Protein AF-A0A948IP52-F1 (afdb_monomer_lite)

Structure (mmCIF, N/CA/C/O backbone):
data_AF-A0A948IP52-F1
#
_entry.id   AF-A0A948IP52-F1
#
loop_
_atom_site.group_PDB
_atom_site.id
_atom_site.type_symbol
_atom_site.label_atom_id
_atom_site.label_alt_id
_atom_site.label_comp_id
_atom_site.label_asym_id
_atom_site.label_entity_id
_atom_site.label_seq_id
_atom_site.pdbx_PDB_ins_code
_atom_site.Cartn_x
_atom_site.Cartn_y
_atom_site.Cartn_z
_atom_site.occupancy
_atom_site.B_iso_or_equiv
_atom_site.auth_seq_id
_atom_site.auth_comp_id
_atom_site.auth_asym_id
_atom_site.auth_atom_id
_atom_site.pdbx_PDB_model_num
ATOM 1 N N . MET A 1 1 ? -0.825 1.597 14.846 1.00 57.22 1 MET A N 1
ATOM 2 C CA . MET A 1 1 ? -2.009 2.498 14.951 1.00 57.22 1 MET A CA 1
ATOM 3 C C . MET A 1 1 ? -2.196 3.002 16.378 1.00 57.22 1 MET A C 1
ATOM 5 O O . MET A 1 1 ? -2.527 4.167 16.534 1.00 57.22 1 MET A O 1
ATOM 9 N N . TRP A 1 2 ? -1.961 2.168 17.395 1.00 55.19 2 TRP A N 1
ATOM 10 C CA . TRP A 1 2 ? -2.007 2.563 18.810 1.00 55.19 2 TRP A CA 1
ATOM 11 C C . TRP A 1 2 ? -0.843 3.478 19.245 1.00 55.19 2 TRP A C 1
ATOM 13 O O . TRP A 1 2 ? -1.042 4.325 20.110 1.00 55.19 2 TRP A O 1
ATOM 23 N N . ASP A 1 3 ? 0.299 3.428 18.544 1.00 58.34 3 ASP A N 1
ATOM 24 C CA . ASP A 1 3 ? 1.466 4.308 18.774 1.00 58.34 3 ASP A CA 1
ATO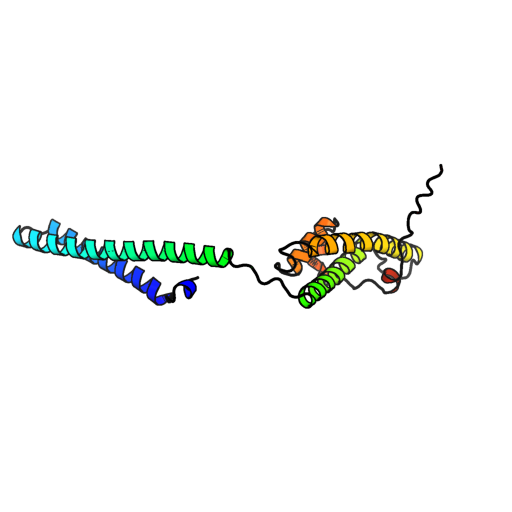M 25 C C . ASP A 1 3 ? 1.145 5.807 18.721 1.00 58.34 3 ASP A C 1
ATOM 27 O O . ASP A 1 3 ? 1.840 6.621 19.320 1.00 58.34 3 ASP A O 1
ATOM 31 N N . ALA A 1 4 ? 0.085 6.195 18.006 1.00 60.44 4 ALA A N 1
ATOM 32 C CA . ALA A 1 4 ? -0.272 7.597 17.830 1.00 60.44 4 ALA A CA 1
ATOM 33 C C . ALA A 1 4 ? -0.821 8.261 19.106 1.00 60.44 4 ALA A C 1
ATOM 35 O O . ALA A 1 4 ? -0.919 9.486 19.155 1.00 60.44 4 ALA A O 1
ATOM 36 N N . LEU A 1 5 ? -1.213 7.470 20.110 1.00 63.19 5 LEU A N 1
ATOM 37 C CA . LEU A 1 5 ? -1.786 7.964 21.363 1.00 63.19 5 LEU A CA 1
ATOM 38 C C . LEU A 1 5 ? -0.977 7.570 22.602 1.00 63.19 5 LEU A C 1
ATOM 40 O O . LEU A 1 5 ? -1.455 7.831 23.701 1.00 63.19 5 LEU A O 1
ATOM 44 N N . ASP A 1 6 ? 0.211 6.975 22.433 1.00 69.12 6 ASP A N 1
ATOM 45 C CA . ASP A 1 6 ? 1.044 6.473 23.542 1.00 69.12 6 ASP A CA 1
ATOM 46 C C . ASP A 1 6 ? 0.256 5.543 24.488 1.00 69.12 6 ASP A C 1
ATOM 48 O O . ASP A 1 6 ? 0.353 5.612 25.709 1.00 69.12 6 ASP A O 1
ATOM 52 N N . ILE A 1 7 ? -0.615 4.716 23.898 1.00 73.38 7 ILE A N 1
ATOM 53 C CA . ILE A 1 7 ? -1.405 3.701 24.598 1.00 73.38 7 ILE A CA 1
ATOM 54 C C . ILE A 1 7 ? -1.016 2.358 24.005 1.00 73.38 7 ILE A C 1
ATOM 56 O O . ILE A 1 7 ? -1.085 2.154 22.791 1.00 73.38 7 ILE A O 1
ATOM 60 N N . THR A 1 8 ? -0.618 1.437 24.868 1.00 77.88 8 THR A N 1
ATOM 61 C CA . THR A 1 8 ? -0.282 0.070 24.481 1.00 77.88 8 THR A CA 1
ATOM 62 C C . THR A 1 8 ? -1.537 -0.713 24.093 1.00 77.88 8 THR A C 1
ATOM 64 O O . THR A 1 8 ? -2.659 -0.425 24.521 1.00 77.88 8 THR A O 1
ATOM 67 N N . GLU A 1 9 ? -1.357 -1.748 23.274 1.00 74.00 9 GLU A N 1
ATOM 68 C CA . GLU A 1 9 ? -2.443 -2.674 22.942 1.00 74.00 9 GLU A CA 1
ATOM 69 C C . GLU A 1 9 ? -3.010 -3.354 24.204 1.00 74.00 9 GLU A C 1
ATOM 71 O O . GLU A 1 9 ? -4.227 -3.520 24.320 1.00 74.00 9 GLU A O 1
ATOM 76 N N . ASP A 1 10 ? -2.150 -3.621 25.193 1.00 77.50 10 ASP A N 1
ATOM 77 C CA . ASP A 1 10 ? -2.514 -4.186 26.496 1.00 77.50 10 ASP A CA 1
ATOM 78 C C . ASP A 1 10 ? -3.424 -3.250 27.310 1.00 77.50 10 ASP A C 1
ATOM 80 O O . ASP A 1 10 ? -4.431 -3.684 27.873 1.00 77.50 10 ASP A O 1
ATOM 84 N N . GLU A 1 11 ? -3.146 -1.944 27.333 1.00 81.12 11 GLU A N 1
ATOM 85 C CA . GLU A 1 11 ? -3.998 -0.955 28.011 1.00 81.12 11 GLU A CA 1
ATOM 86 C C . GLU A 1 11 ? -5.368 -0.807 27.328 1.00 81.12 11 GLU A C 1
ATOM 88 O O . GLU A 1 11 ? -6.405 -0.679 27.994 1.00 81.12 11 GLU A O 1
ATOM 93 N N . ALA A 1 12 ? -5.406 -0.874 25.993 1.00 80.19 12 ALA A N 1
ATOM 94 C CA . ALA A 1 12 ? -6.654 -0.866 25.233 1.00 80.19 12 ALA A CA 1
ATOM 95 C C . ALA A 1 12 ? -7.486 -2.142 25.470 1.00 80.19 12 ALA A C 1
ATOM 97 O O . ALA A 1 12 ? -8.719 -2.066 25.586 1.00 80.19 12 ALA A O 1
ATOM 98 N N . ALA A 1 13 ? -6.828 -3.300 25.582 1.00 83.69 13 ALA A N 1
ATOM 99 C CA . ALA A 1 13 ? -7.456 -4.567 25.944 1.00 83.69 13 ALA A CA 1
ATOM 100 C C . ALA A 1 13 ? -8.015 -4.527 27.376 1.00 83.69 13 ALA A C 1
ATOM 102 O O . ALA A 1 13 ? -9.183 -4.872 27.586 1.00 83.69 13 ALA A O 1
ATOM 103 N N . GLY A 1 14 ? -7.253 -3.983 28.330 1.00 88.44 14 GLY A N 1
ATOM 104 C CA . GLY A 1 14 ? -7.683 -3.812 29.720 1.00 88.44 14 GLY A CA 1
ATOM 105 C C . GLY A 1 14 ? -8.956 -2.967 29.859 1.00 88.44 14 GLY A C 1
ATOM 106 O O . GLY A 1 14 ? -9.860 -3.310 30.620 1.00 88.44 14 GLY A O 1
ATOM 107 N N . LEU A 1 15 ? -9.120 -1.909 29.054 1.00 88.62 15 LEU A N 1
ATOM 108 C CA . LEU A 1 15 ? -10.369 -1.127 29.018 1.00 88.62 15 LEU A CA 1
ATOM 109 C C . LEU A 1 15 ? -11.580 -1.942 28.540 1.00 88.62 15 LEU A C 1
ATOM 111 O O . LEU A 1 15 ? -12.715 -1.687 28.957 1.00 88.62 15 LEU A O 1
ATOM 115 N N . ALA A 1 16 ? -11.380 -2.893 27.624 1.00 89.88 16 ALA A N 1
ATOM 116 C CA . ALA A 1 16 ? -12.448 -3.781 27.183 1.00 89.88 16 ALA A CA 1
ATOM 117 C C . ALA A 1 16 ? -12.826 -4.791 28.271 1.00 89.88 16 ALA A C 1
ATOM 119 O O . ALA A 1 16 ? -14.020 -5.004 28.487 1.00 89.88 16 ALA A O 1
ATOM 120 N N . GLU A 1 17 ? -11.836 -5.339 28.968 1.00 92.81 17 GLU A N 1
ATOM 121 C CA . GLU A 1 17 ? -12.020 -6.255 30.093 1.00 92.81 17 GLU A CA 1
ATOM 122 C C . GLU A 1 17 ? -12.769 -5.579 31.255 1.00 92.81 17 GLU A C 1
ATOM 124 O O . GLU A 1 17 ? -13.806 -6.075 31.700 1.00 92.81 17 GLU A O 1
ATOM 129 N N . ILE A 1 18 ? -12.361 -4.370 31.657 1.00 93.38 18 ILE A N 1
ATOM 130 C CA . ILE A 1 18 ? -13.059 -3.581 32.690 1.00 93.38 18 ILE A CA 1
ATOM 131 C C . ILE A 1 18 ? -14.521 -3.327 32.299 1.00 93.38 18 ILE A C 1
ATOM 133 O O . ILE A 1 18 ? -15.426 -3.506 33.114 1.00 93.38 18 ILE A O 1
ATOM 137 N N . ALA A 1 19 ? -14.789 -2.963 31.039 1.00 93.00 19 ALA A N 1
ATOM 138 C CA . ALA A 1 19 ? -16.159 -2.747 30.575 1.00 93.00 19 ALA A CA 1
ATOM 139 C C . ALA A 1 19 ? -17.019 -4.023 30.667 1.00 93.00 19 ALA A C 1
ATOM 141 O O . ALA A 1 19 ? -18.214 -3.942 30.958 1.00 93.00 19 ALA A O 1
ATOM 142 N N . GLN A 1 20 ? -16.436 -5.197 30.408 1.00 94.31 20 GLN A N 1
ATOM 143 C CA . GLN A 1 20 ? -17.136 -6.475 30.543 1.00 94.31 20 GLN A CA 1
ATOM 144 C C . GLN A 1 20 ? -17.442 -6.789 32.009 1.00 94.31 20 GLN A C 1
ATOM 146 O O . GLN A 1 20 ? -18.574 -7.169 32.318 1.00 94.31 20 GLN A O 1
ATOM 151 N N . HIS A 1 21 ? -16.482 -6.572 32.910 1.00 94.88 21 HIS A N 1
ATOM 152 C CA . HIS A 1 21 ? -16.683 -6.764 34.345 1.00 94.88 21 HIS A CA 1
ATOM 153 C C . HIS A 1 21 ? -17.741 -5.820 34.919 1.00 94.88 21 HIS A C 1
ATOM 155 O O . HIS A 1 21 ? -18.644 -6.278 35.621 1.00 94.88 21 HIS A O 1
ATOM 161 N N . ASP A 1 22 ? -17.706 -4.535 34.560 1.00 94.69 22 ASP A N 1
ATOM 162 C CA . ASP A 1 22 ? -18.704 -3.553 34.996 1.00 94.69 22 ASP A CA 1
ATOM 163 C C . ASP A 1 22 ? -20.118 -3.938 34.538 1.00 94.69 22 ASP A C 1
ATOM 165 O O . ASP A 1 22 ? -21.086 -3.831 35.299 1.00 94.69 22 ASP A O 1
ATOM 169 N N . LEU A 1 23 ? -20.253 -4.424 33.298 1.00 96.19 23 LEU A N 1
ATOM 170 C CA . LEU A 1 23 ? -21.531 -4.891 32.768 1.00 96.19 23 LEU A CA 1
ATOM 171 C C . LEU A 1 23 ? -22.014 -6.160 33.479 1.00 96.19 23 LEU A C 1
ATOM 173 O O . LEU A 1 23 ? -23.201 -6.267 33.795 1.00 96.19 23 LEU A O 1
ATOM 177 N N . ALA A 1 24 ? -21.120 -7.119 33.725 1.00 97.25 24 ALA A N 1
ATOM 178 C CA . ALA A 1 24 ? -21.446 -8.345 34.447 1.00 97.25 24 ALA A CA 1
ATOM 179 C C . ALA A 1 24 ? -21.920 -8.034 35.874 1.00 97.25 24 ALA A C 1
ATOM 181 O O . ALA A 1 24 ? -22.962 -8.532 36.301 1.00 97.25 24 ALA A O 1
ATOM 182 N N . LEU A 1 25 ? -21.221 -7.135 36.570 1.00 95.19 25 LEU A N 1
ATOM 183 C CA . LEU A 1 25 ? -21.575 -6.693 37.914 1.00 95.19 25 LEU A CA 1
ATOM 184 C C . LEU A 1 25 ? -22.922 -5.956 37.939 1.00 95.19 25 LEU A C 1
ATOM 186 O O . LEU A 1 25 ? -23.760 -6.211 38.805 1.00 95.19 25 LEU A O 1
ATOM 190 N N . ALA A 1 26 ? -23.169 -5.072 36.968 1.00 96.81 26 ALA A N 1
ATOM 191 C CA . ALA A 1 26 ? -24.455 -4.394 36.835 1.00 96.81 26 ALA A CA 1
ATOM 192 C C . ALA A 1 26 ? -25.601 -5.397 36.609 1.00 96.81 26 ALA A C 1
ATOM 194 O O . ALA A 1 26 ? -26.649 -5.288 37.246 1.00 96.81 26 ALA A O 1
ATOM 195 N N . ARG A 1 27 ? -25.399 -6.400 35.746 1.00 97.81 27 ARG A N 1
ATOM 196 C CA . ARG A 1 27 ? -26.385 -7.463 35.498 1.00 97.81 27 ARG A CA 1
ATOM 197 C C . ARG A 1 27 ? -26.664 -8.294 36.748 1.00 97.81 27 ARG A C 1
ATOM 199 O O . ARG A 1 27 ? -27.830 -8.574 37.014 1.00 97.81 27 ARG A O 1
ATOM 206 N N . ASP A 1 28 ? -25.638 -8.647 37.522 1.00 98.12 28 ASP A N 1
ATOM 207 C CA . ASP A 1 28 ? -25.820 -9.408 38.763 1.00 98.12 28 ASP A CA 1
ATOM 208 C C . ASP A 1 28 ? -26.636 -8.626 39.800 1.00 98.12 28 ASP A C 1
ATOM 210 O O . ASP A 1 28 ? -27.624 -9.143 40.324 1.00 98.12 28 ASP A O 1
ATOM 214 N N . PHE A 1 29 ? -26.297 -7.354 40.040 1.00 97.88 29 PHE A N 1
ATOM 215 C CA . PHE A 1 29 ? -27.067 -6.521 40.966 1.00 97.88 29 PHE A CA 1
ATOM 216 C C . PHE A 1 29 ? -28.509 -6.314 40.507 1.00 97.88 29 PHE A C 1
ATOM 218 O O . PHE A 1 29 ? -29.412 -6.348 41.339 1.00 97.88 29 PHE A O 1
ATOM 225 N N . ALA A 1 30 ? -28.738 -6.121 39.205 1.00 96.81 30 ALA A N 1
ATOM 226 C CA . ALA A 1 30 ? -30.085 -5.991 38.661 1.00 96.81 30 ALA A CA 1
ATOM 227 C C . ALA A 1 30 ? -30.899 -7.277 38.863 1.00 96.81 30 ALA A C 1
ATOM 229 O O . ALA A 1 30 ? -32.022 -7.216 39.355 1.00 96.81 30 ALA A O 1
ATOM 230 N N . ARG A 1 31 ? -30.314 -8.437 38.546 1.00 98.31 31 ARG A N 1
ATOM 231 C CA . ARG A 1 31 ? -30.947 -9.746 38.739 1.00 98.31 31 ARG A CA 1
ATOM 232 C C . ARG A 1 31 ? -31.329 -9.968 40.202 1.00 98.31 31 ARG A C 1
ATOM 234 O O . ARG A 1 31 ? -32.491 -10.215 40.497 1.00 98.31 31 ARG A O 1
ATOM 241 N N . ARG A 1 32 ? -30.380 -9.792 41.124 1.00 97.69 32 ARG A N 1
ATOM 242 C CA . ARG A 1 32 ? -30.617 -9.974 42.564 1.00 97.69 32 ARG A CA 1
ATOM 243 C C . ARG A 1 32 ? -31.636 -8.981 43.120 1.00 97.69 32 ARG A C 1
ATOM 245 O O . ARG A 1 32 ? -32.407 -9.341 43.996 1.00 97.69 32 ARG A O 1
ATOM 252 N N . ALA A 1 33 ? -31.654 -7.743 42.620 1.00 96.69 33 ALA A N 1
ATOM 253 C CA . ALA A 1 33 ? -32.649 -6.752 43.030 1.00 96.69 33 ALA A CA 1
ATOM 254 C C . ALA A 1 33 ? -34.073 -7.160 42.623 1.00 96.69 33 ALA A C 1
ATOM 256 O O . ALA A 1 33 ? -35.006 -6.894 43.370 1.00 96.69 33 ALA A O 1
ATOM 257 N N . LEU A 1 34 ? -34.232 -7.791 41.453 1.00 97.19 34 LEU A N 1
ATOM 258 C CA . LEU A 1 34 ? -35.524 -8.284 40.961 1.00 97.19 34 LEU A CA 1
ATOM 259 C C . LEU A 1 34 ? -35.986 -9.561 41.680 1.00 97.19 34 LEU A C 1
ATOM 261 O O . LEU A 1 34 ? -37.184 -9.799 41.777 1.00 97.19 34 LEU A O 1
ATOM 265 N N . GLU A 1 35 ? -35.048 -10.374 42.166 1.00 97.69 35 GLU A N 1
ATOM 266 C CA . GLU A 1 35 ? -35.319 -11.606 42.923 1.00 97.69 35 GLU A CA 1
ATOM 267 C C . GLU A 1 35 ? -35.572 -11.348 44.422 1.00 97.69 35 GLU A C 1
ATOM 269 O O . GLU A 1 35 ? -36.101 -12.218 45.115 1.00 97.69 35 GLU A O 1
ATOM 274 N N . ALA A 1 36 ? -35.193 -10.176 44.942 1.00 97.31 36 ALA A N 1
ATOM 275 C CA . ALA A 1 36 ? -35.310 -9.850 46.359 1.00 97.31 36 ALA A CA 1
ATOM 276 C C . ALA A 1 36 ? -36.777 -9.703 46.796 1.00 97.31 36 ALA A C 1
ATOM 278 O O . ALA A 1 36 ? -37.540 -8.912 46.245 1.00 97.31 36 ALA A O 1
ATOM 279 N N . THR A 1 37 ? -37.154 -10.432 47.845 1.00 96.38 37 THR A N 1
ATOM 280 C CA . THR A 1 37 ? -38.480 -10.340 48.477 1.00 96.38 37 THR A CA 1
ATOM 281 C C . THR A 1 37 ? -38.583 -9.218 49.509 1.00 96.38 37 THR A C 1
ATOM 283 O O . THR A 1 37 ? -39.689 -8.795 49.837 1.00 96.38 37 THR A O 1
ATOM 286 N N . ASP A 1 38 ? -37.449 -8.743 50.032 1.00 97.12 38 ASP A N 1
ATOM 287 C CA . ASP A 1 38 ? -37.383 -7.605 50.950 1.00 97.12 38 ASP A CA 1
ATOM 288 C C . ASP A 1 38 ? -37.154 -6.290 50.188 1.00 97.12 38 ASP A C 1
ATOM 290 O O . ASP A 1 38 ? -36.218 -6.158 49.393 1.00 97.12 38 ASP A O 1
ATOM 294 N N . ASN A 1 39 ? -37.991 -5.289 50.469 1.00 95.75 39 ASN A N 1
ATOM 295 C CA . ASN A 1 39 ? -37.939 -3.992 49.795 1.00 95.75 39 ASN A CA 1
ATOM 296 C C . ASN A 1 39 ? -36.650 -3.220 50.117 1.00 95.75 39 ASN A C 1
ATOM 298 O O . ASN A 1 39 ? -36.110 -2.535 49.242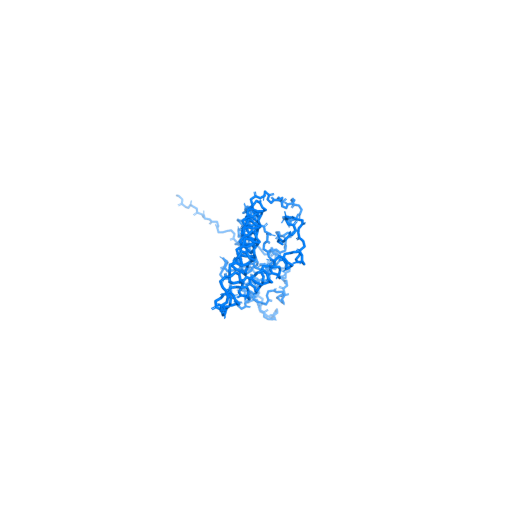 1.00 95.75 39 ASN A O 1
ATOM 302 N N . ASP A 1 40 ? -36.129 -3.333 51.342 1.00 97.06 40 ASP A N 1
ATOM 303 C CA . ASP A 1 40 ? -34.901 -2.636 51.736 1.00 97.06 40 ASP A CA 1
ATOM 304 C C . ASP A 1 40 ? -33.673 -3.240 51.046 1.00 97.06 40 ASP A C 1
ATOM 306 O O . ASP A 1 40 ? -32.782 -2.515 50.580 1.00 97.06 40 ASP A O 1
ATOM 310 N N . GLU A 1 41 ? -33.629 -4.566 50.927 1.00 95.44 41 GLU A N 1
ATOM 311 C CA . GLU A 1 41 ? -32.633 -5.277 50.134 1.00 95.44 41 GLU A CA 1
ATOM 312 C C . GLU A 1 41 ? -32.706 -4.914 48.647 1.00 95.44 41 GLU A C 1
ATOM 314 O O . GLU A 1 41 ? -31.682 -4.515 48.078 1.00 95.44 41 GLU A O 1
ATOM 319 N N . ALA A 1 42 ? -33.897 -4.953 48.040 1.00 96.06 42 ALA A N 1
ATOM 320 C CA . ALA A 1 42 ? -34.100 -4.561 46.646 1.00 96.06 42 ALA A CA 1
ATOM 321 C C . ALA A 1 42 ? -33.610 -3.123 46.392 1.00 96.06 42 ALA A C 1
ATOM 323 O O . ALA A 1 42 ? -32.874 -2.858 45.435 1.00 96.06 42 ALA A O 1
ATOM 324 N N . ALA A 1 43 ? -33.923 -2.191 47.299 1.00 96.19 43 ALA A N 1
ATOM 325 C CA . ALA A 1 43 ? -33.479 -0.804 47.206 1.00 96.19 43 ALA A CA 1
ATOM 326 C C . ALA A 1 43 ? -31.950 -0.657 47.342 1.00 96.19 43 ALA A C 1
ATOM 328 O O . ALA A 1 43 ? -31.338 0.152 46.632 1.00 96.19 43 ALA A O 1
ATOM 329 N N . ARG A 1 44 ? -31.302 -1.422 48.236 1.00 96.88 44 ARG A N 1
ATOM 330 C CA . ARG A 1 44 ? -29.831 -1.449 48.359 1.00 96.88 44 ARG A CA 1
ATOM 331 C C . ARG A 1 44 ? -29.175 -1.961 47.076 1.00 96.88 44 ARG A C 1
ATOM 333 O O . ARG A 1 44 ? -28.267 -1.298 46.569 1.00 96.88 44 ARG A O 1
ATOM 340 N N . LEU A 1 45 ? -29.648 -3.084 46.538 1.00 97.31 45 LEU A N 1
ATOM 341 C CA . LEU A 1 45 ? -29.125 -3.689 45.310 1.00 97.31 45 LEU A CA 1
ATOM 342 C C . LEU A 1 45 ? -29.340 -2.778 44.095 1.00 97.31 45 LEU A C 1
ATOM 344 O O . LEU A 1 45 ? -28.414 -2.580 43.307 1.00 97.31 45 LEU A O 1
ATOM 348 N N . GLY A 1 46 ? -30.499 -2.120 44.000 1.00 94.81 46 GLY A N 1
ATOM 349 C CA . GLY A 1 46 ? -30.788 -1.134 42.959 1.00 94.81 46 GLY A CA 1
ATOM 350 C C . GLY A 1 46 ? -29.798 0.037 42.946 1.00 94.81 46 GLY A C 1
ATOM 351 O O . GLY A 1 46 ? -29.328 0.442 41.881 1.00 94.81 46 GLY A O 1
ATOM 352 N N . ARG A 1 47 ? -29.395 0.554 44.118 1.00 95.94 47 ARG A N 1
ATOM 353 C CA . ARG A 1 47 ? -28.349 1.594 44.202 1.00 95.94 47 ARG A CA 1
ATOM 354 C C . ARG A 1 47 ? -26.987 1.083 43.730 1.00 95.94 47 ARG A C 1
ATOM 356 O O . ARG A 1 47 ? -26.270 1.821 43.053 1.00 95.94 47 ARG A O 1
ATOM 363 N N . SER A 1 48 ? -26.630 -0.155 44.066 1.00 94.69 48 SER A N 1
ATOM 364 C CA . SER A 1 48 ? -25.384 -0.781 43.604 1.00 94.69 48 SER A CA 1
ATOM 365 C C . SER A 1 48 ? -25.376 -0.983 42.087 1.00 94.69 48 SER A C 1
ATOM 367 O O . SER A 1 48 ? -24.402 -0.605 41.437 1.00 94.69 48 SER A O 1
ATOM 369 N N . TYR A 1 49 ? -26.489 -1.446 41.509 1.00 96.38 49 TYR A N 1
ATOM 370 C CA . TYR A 1 49 ? -26.680 -1.518 40.059 1.00 96.38 49 TYR A CA 1
ATOM 371 C C . TYR A 1 49 ? -26.449 -0.159 39.385 1.00 96.38 49 TYR A C 1
ATOM 373 O O . TYR A 1 49 ? -25.665 -0.070 38.444 1.00 96.38 49 TYR A O 1
ATOM 381 N N . GLN A 1 50 ? -27.069 0.917 39.882 1.00 94.06 50 GLN A N 1
ATOM 382 C CA . GLN A 1 50 ? -26.928 2.248 39.277 1.00 94.06 50 GLN A CA 1
ATOM 383 C C . GLN A 1 50 ? -25.476 2.749 39.278 1.00 94.06 50 GLN A C 1
ATOM 385 O O . GLN A 1 50 ? -25.047 3.392 38.315 1.00 94.06 50 GLN A O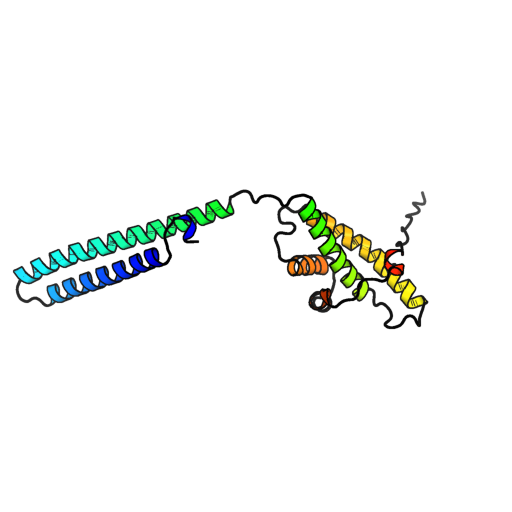 1
ATOM 390 N N . ARG A 1 51 ? -24.698 2.433 40.325 1.00 94.12 51 ARG A N 1
ATOM 391 C CA . ARG A 1 51 ? -23.261 2.754 40.385 1.00 94.12 51 ARG A CA 1
ATOM 392 C C . ARG A 1 51 ? -22.457 1.941 39.369 1.00 94.12 51 ARG A C 1
ATOM 394 O O . ARG A 1 51 ? -21.712 2.541 38.598 1.00 94.12 51 ARG A O 1
ATOM 401 N N . ALA A 1 52 ? -22.664 0.624 39.302 1.00 90.19 52 ALA A N 1
ATOM 402 C CA . ALA A 1 52 ? -21.994 -0.241 38.324 1.00 90.19 52 ALA A CA 1
ATOM 403 C C . ALA A 1 52 ? -22.340 0.157 36.875 1.00 90.19 52 ALA A C 1
ATOM 405 O O . ALA A 1 52 ? -21.460 0.340 36.037 1.00 90.19 52 ALA A O 1
ATOM 406 N N . ALA A 1 53 ? -23.617 0.428 36.591 1.00 90.19 53 ALA A N 1
ATOM 407 C CA . ALA A 1 53 ? -24.079 0.888 35.283 1.00 90.19 53 ALA A CA 1
ATOM 408 C C . ALA A 1 53 ? -23.530 2.275 34.903 1.00 90.19 53 ALA A C 1
ATOM 410 O O . ALA A 1 53 ? -23.429 2.603 33.717 1.00 90.19 53 ALA A O 1
ATOM 411 N N . ARG A 1 54 ? -23.209 3.131 35.883 1.00 95.12 54 ARG A N 1
ATOM 412 C CA . ARG A 1 54 ? -22.515 4.401 35.634 1.00 95.12 54 ARG A CA 1
ATOM 413 C C . ARG A 1 54 ? -21.052 4.164 35.268 1.00 95.12 54 ARG A C 1
ATOM 415 O O . ARG A 1 54 ? -20.620 4.753 34.281 1.00 95.12 54 ARG A O 1
ATOM 422 N N . SER A 1 55 ? -20.349 3.301 36.006 1.00 92.25 55 SER A N 1
ATOM 423 C CA . SER A 1 55 ? -18.967 2.905 35.691 1.00 92.25 55 SER A CA 1
ATOM 424 C C . SER A 1 55 ? -18.868 2.377 34.260 1.00 92.25 55 SER A C 1
ATOM 426 O O . SER A 1 55 ? -18.158 2.947 33.435 1.00 92.25 55 SER A O 1
ATOM 428 N N . TYR A 1 56 ? -19.740 1.428 33.898 1.00 93.31 56 TYR A N 1
ATOM 429 C CA . TYR A 1 56 ? -19.812 0.879 32.543 1.00 93.31 56 TYR A CA 1
ATOM 430 C C . TYR A 1 56 ? -19.975 1.957 31.458 1.00 93.31 56 TYR A C 1
ATOM 432 O O . TYR A 1 56 ? -19.262 1.968 30.453 1.00 93.31 56 TYR A O 1
ATOM 440 N N . ARG A 1 57 ? -20.902 2.906 31.659 1.00 94.00 57 ARG A N 1
ATOM 441 C CA . ARG A 1 57 ? -21.130 4.015 30.715 1.00 94.00 57 ARG A CA 1
ATOM 442 C C . ARG A 1 57 ? -19.917 4.935 30.592 1.00 94.00 57 ARG A C 1
ATOM 444 O O . ARG A 1 57 ? -19.644 5.414 29.493 1.00 94.00 57 ARG A O 1
ATOM 451 N N . GLN A 1 58 ? -19.198 5.181 31.687 1.00 93.50 58 GLN A N 1
ATOM 452 C CA . GLN A 1 58 ? -17.964 5.969 31.667 1.00 93.50 58 GLN A CA 1
ATOM 453 C C . GLN A 1 58 ? -16.878 5.249 30.863 1.00 93.50 58 GLN A C 1
ATOM 455 O O . GLN A 1 58 ? -16.294 5.858 29.967 1.00 93.50 58 GLN A O 1
ATOM 460 N N . THR A 1 59 ? -16.692 3.946 31.082 1.00 92.75 59 THR A N 1
ATOM 461 C CA . THR A 1 59 ? -15.736 3.129 30.322 1.00 92.75 59 THR A CA 1
ATOM 462 C C . THR A 1 59 ? -16.076 3.106 28.826 1.00 92.75 59 THR A C 1
ATOM 464 O O . THR A 1 59 ? -15.199 3.298 27.983 1.00 92.75 59 THR A O 1
ATOM 467 N N . LEU A 1 60 ? -17.358 2.984 28.456 1.00 91.50 60 LEU A N 1
ATOM 468 C CA . LEU A 1 60 ? -17.789 3.095 27.055 1.00 91.50 60 LEU A CA 1
ATOM 469 C C . LEU A 1 60 ? -17.512 4.474 26.443 1.00 91.50 60 LEU A C 1
ATOM 471 O O . LEU A 1 60 ? -17.100 4.554 25.284 1.00 91.50 60 LEU A O 1
ATOM 475 N N . ALA A 1 61 ? -17.731 5.553 27.196 1.00 92.56 61 ALA A N 1
ATOM 476 C CA . ALA A 1 61 ? -17.451 6.906 26.725 1.00 92.56 61 ALA A CA 1
ATOM 477 C C . ALA A 1 61 ? -15.954 7.099 26.438 1.00 92.56 61 ALA A C 1
ATOM 479 O O . ALA A 1 61 ? -15.604 7.654 25.394 1.00 92.56 61 ALA A O 1
ATOM 480 N N . VAL A 1 62 ? -15.083 6.577 27.310 1.00 91.12 62 VAL A N 1
ATOM 481 C CA . VAL A 1 62 ? -13.626 6.576 27.105 1.00 91.12 62 VAL A CA 1
ATOM 482 C C . VAL A 1 62 ? -13.259 5.789 25.847 1.00 91.12 62 VAL A C 1
ATOM 484 O O . VAL A 1 62 ? -12.583 6.333 24.977 1.00 91.12 62 VAL A O 1
ATOM 487 N N . LYS A 1 63 ? -13.781 4.568 25.668 1.00 89.12 63 LYS A N 1
ATOM 488 C CA . LYS A 1 63 ? -13.539 3.768 24.450 1.00 89.12 63 LYS A CA 1
ATOM 489 C C . LYS A 1 63 ? -13.987 4.487 23.175 1.00 89.12 63 LYS A C 1
ATOM 491 O O . LYS A 1 63 ? -13.286 4.473 22.166 1.00 89.12 63 LYS A O 1
ATOM 496 N N . ALA A 1 64 ? -15.153 5.130 23.206 1.00 89.62 64 ALA A N 1
ATOM 497 C CA . ALA A 1 64 ? -15.669 5.875 22.062 1.00 89.62 64 ALA A CA 1
ATOM 498 C C . ALA A 1 64 ? -14.831 7.123 21.750 1.00 89.62 64 ALA A C 1
ATOM 500 O O . ALA A 1 64 ? -14.704 7.494 20.583 1.00 89.62 64 ALA A O 1
ATOM 501 N N . ARG A 1 65 ? -14.279 7.788 22.771 1.00 89.75 65 ARG A N 1
ATOM 502 C CA . ARG A 1 65 ? -13.344 8.903 22.594 1.00 89.75 65 ARG A CA 1
ATOM 503 C C . ARG A 1 65 ? -12.033 8.416 21.981 1.00 89.75 65 ARG A C 1
ATOM 505 O O . ARG A 1 65 ? -11.667 8.913 20.926 1.00 89.75 65 ARG A O 1
ATOM 512 N N . LEU A 1 66 ? -11.436 7.367 22.544 1.00 88.69 66 LEU A N 1
ATOM 513 C CA . LEU A 1 66 ? -10.196 6.773 22.042 1.00 88.69 66 LEU A CA 1
ATOM 514 C C . LEU A 1 66 ? -10.304 6.378 20.564 1.00 88.69 66 LEU A C 1
ATOM 516 O O . LEU A 1 66 ? -9.438 6.699 19.760 1.00 88.69 66 LEU A O 1
ATOM 520 N N . LYS A 1 67 ? -11.423 5.757 20.171 1.00 86.94 67 LYS A N 1
ATOM 521 C CA . LYS A 1 67 ? -11.686 5.412 18.767 1.00 86.94 67 LYS A CA 1
ATOM 522 C C . LYS A 1 67 ? -11.691 6.637 17.843 1.00 86.94 67 LYS A C 1
ATOM 524 O O . LYS A 1 67 ? -11.217 6.545 16.714 1.00 86.94 67 LYS A O 1
ATOM 529 N N . ARG A 1 68 ? -12.253 7.766 18.290 1.00 88.62 68 ARG A N 1
ATOM 530 C CA . ARG A 1 68 ? -12.252 9.013 17.508 1.00 88.62 68 ARG A CA 1
ATOM 531 C C . ARG A 1 68 ? -10.856 9.613 17.428 1.00 88.62 68 ARG A C 1
ATOM 533 O O . ARG A 1 68 ? -10.465 10.030 16.345 1.00 88.62 68 ARG A O 1
ATOM 540 N N . ASP A 1 69 ? -10.123 9.607 18.535 1.00 87.50 69 ASP A N 1
ATOM 541 C CA . ASP A 1 69 ? -8.772 10.160 18.606 1.00 87.50 69 ASP A CA 1
ATOM 542 C C . ASP A 1 69 ? -7.814 9.366 17.698 1.00 87.50 69 ASP A C 1
ATOM 544 O O . ASP A 1 69 ? -7.069 9.964 16.928 1.00 87.50 69 ASP A O 1
ATOM 548 N N . LEU A 1 70 ? -7.928 8.032 17.658 1.00 84.06 70 LEU A N 1
ATOM 549 C CA . LEU A 1 70 ? -7.174 7.185 16.720 1.00 84.06 70 LEU A CA 1
ATOM 550 C C . LEU A 1 70 ? -7.528 7.466 15.259 1.00 84.06 70 LEU A C 1
ATOM 552 O O . LEU A 1 70 ? -6.642 7.559 14.414 1.00 84.06 70 LEU A O 1
ATOM 556 N N . ALA A 1 71 ? -8.818 7.612 14.950 1.00 83.62 71 ALA A N 1
ATOM 557 C CA . ALA A 1 71 ? -9.253 7.935 13.594 1.00 83.62 71 ALA A CA 1
ATOM 558 C C . ALA A 1 71 ? -8.757 9.324 13.155 1.00 83.62 71 ALA A C 1
ATOM 560 O O . ALA A 1 71 ? -8.349 9.503 12.008 1.00 83.62 71 ALA A O 1
ATOM 561 N N . ALA A 1 72 ? -8.759 10.299 14.067 1.00 85.38 72 ALA A N 1
ATOM 562 C CA . ALA A 1 72 ? -8.220 11.629 13.818 1.00 85.38 72 ALA A CA 1
ATOM 563 C C . ALA A 1 72 ? -6.700 11.587 13.607 1.00 85.38 72 ALA A C 1
ATOM 565 O O . ALA A 1 72 ? -6.209 12.175 12.647 1.00 85.38 72 ALA A O 1
ATOM 566 N N . ALA A 1 73 ? -5.967 10.845 14.440 1.00 81.56 73 ALA A N 1
ATOM 567 C CA . ALA A 1 73 ? -4.524 10.692 14.307 1.00 81.56 73 ALA A CA 1
ATOM 568 C C . ALA A 1 73 ? -4.129 9.996 12.994 1.00 81.56 73 ALA A C 1
ATOM 570 O O . ALA A 1 73 ? -3.221 10.454 12.305 1.00 81.56 73 ALA A O 1
ATOM 571 N N . ALA A 1 74 ? -4.858 8.951 12.589 1.00 79.69 74 ALA A N 1
ATOM 572 C CA . ALA A 1 74 ? -4.650 8.292 11.299 1.00 79.69 74 ALA A CA 1
ATOM 573 C C . ALA A 1 74 ? -4.863 9.253 10.117 1.00 79.69 74 ALA A C 1
ATOM 575 O O . ALA A 1 74 ? -4.109 9.217 9.147 1.00 79.69 74 ALA A O 1
ATOM 576 N N . LYS A 1 75 ? -5.858 10.144 10.213 1.00 81.25 75 LYS A N 1
ATOM 577 C CA . LYS A 1 75 ? -6.103 11.171 9.197 1.00 81.25 75 LYS A CA 1
ATOM 578 C C . LYS A 1 75 ? -4.971 12.200 9.137 1.00 81.25 75 LYS A C 1
ATOM 580 O O . LYS A 1 75 ? -4.484 12.487 8.053 1.00 81.25 75 LYS A O 1
ATOM 585 N N . VAL A 1 76 ? -4.512 12.698 10.287 1.00 79.12 76 VAL A N 1
ATOM 586 C CA . VAL A 1 76 ? -3.367 13.624 10.353 1.00 79.12 76 VAL A CA 1
ATOM 587 C C . VAL A 1 76 ? -2.115 12.985 9.756 1.00 79.12 76 VAL A C 1
ATOM 589 O O . VAL A 1 76 ? -1.424 13.633 8.982 1.00 79.12 76 VAL A O 1
ATOM 592 N N . GLN A 1 77 ? -1.854 11.708 10.050 1.00 71.94 77 GLN A N 1
ATOM 593 C CA . GLN A 1 77 ? -0.721 10.978 9.483 1.00 71.94 77 GLN A CA 1
ATOM 594 C C . GLN A 1 77 ? -0.808 10.853 7.955 1.00 71.94 77 GLN A C 1
ATOM 596 O O . GLN A 1 77 ? 0.211 10.958 7.277 1.00 71.94 77 GLN A O 1
ATOM 601 N N . ALA A 1 78 ? -2.008 10.638 7.410 1.00 72.75 78 ALA A N 1
ATOM 602 C CA . ALA A 1 78 ? -2.229 10.591 5.966 1.00 72.75 78 ALA A CA 1
ATOM 603 C C . ALA A 1 78 ? -2.051 11.966 5.296 1.00 72.75 78 ALA A C 1
ATOM 605 O O . ALA A 1 78 ? -1.593 12.031 4.157 1.00 72.75 78 ALA A O 1
ATOM 606 N N . ASP A 1 79 ? -2.378 13.044 6.012 1.00 71.25 79 ASP A N 1
ATOM 607 C CA . ASP A 1 79 ? -2.268 14.428 5.540 1.00 71.25 79 ASP A CA 1
ATOM 608 C C . ASP A 1 79 ? -0.854 15.024 5.726 1.00 71.25 79 ASP A C 1
ATOM 610 O O . ASP A 1 79 ? -0.583 16.132 5.253 1.00 71.25 79 ASP A O 1
ATOM 614 N N . LEU A 1 80 ? 0.073 14.320 6.393 1.00 69.88 80 LEU A N 1
ATOM 615 C CA . LEU A 1 80 ? 1.465 14.761 6.480 1.00 69.88 80 LEU A CA 1
ATOM 616 C C . LEU A 1 80 ? 2.098 14.765 5.078 1.00 69.88 80 LEU A C 1
ATOM 618 O O . LEU A 1 80 ? 2.009 13.768 4.356 1.00 69.88 80 LEU A O 1
ATOM 622 N N . PRO A 1 81 ? 2.783 15.855 4.679 1.00 62.84 81 PRO A N 1
ATOM 623 C CA . PRO A 1 81 ? 3.460 15.905 3.394 1.00 62.84 81 PRO A CA 1
ATOM 624 C C . PRO A 1 81 ? 4.535 14.817 3.351 1.00 62.84 81 PRO A C 1
ATOM 626 O O . PRO A 1 81 ? 5.527 14.875 4.080 1.00 62.84 81 PRO A O 1
ATOM 629 N N . LYS A 1 82 ? 4.332 13.812 2.492 1.00 65.06 82 LYS A N 1
ATOM 630 C CA . LYS A 1 82 ? 5.331 12.773 2.239 1.00 65.06 82 LYS A CA 1
ATOM 631 C C . LYS A 1 82 ? 6.619 13.444 1.766 1.00 65.06 82 LYS A C 1
ATOM 633 O O . LYS A 1 82 ? 6.606 14.253 0.834 1.00 65.06 82 LYS A O 1
ATOM 638 N N . VAL A 1 83 ? 7.733 13.125 2.424 1.00 67.38 83 VAL A N 1
ATOM 639 C CA . VAL A 1 83 ? 9.053 13.602 2.005 1.00 67.38 83 VAL A CA 1
ATOM 640 C C . VAL A 1 83 ? 9.303 13.050 0.609 1.00 67.38 83 VAL A C 1
ATOM 642 O O . VAL A 1 83 ? 9.374 11.835 0.431 1.00 67.38 83 VAL A O 1
ATOM 645 N N . ARG A 1 84 ? 9.399 13.935 -0.390 1.00 67.12 84 ARG A N 1
ATOM 646 C CA . ARG A 1 84 ? 9.684 13.503 -1.759 1.00 67.12 84 ARG A CA 1
ATOM 647 C C . ARG A 1 84 ? 11.019 12.753 -1.774 1.00 67.12 84 ARG A C 1
ATOM 649 O O . ARG A 1 84 ? 11.983 13.255 -1.185 1.00 67.12 84 ARG A O 1
ATOM 656 N N . PRO A 1 85 ? 11.103 11.590 -2.438 1.00 71.19 85 PRO A N 1
ATOM 657 C CA . PRO A 1 85 ? 12.374 10.909 -2.609 1.00 71.19 85 PRO A CA 1
ATOM 658 C C . PRO A 1 85 ? 13.385 11.861 -3.257 1.00 71.19 85 PRO A C 1
ATOM 660 O O . PRO A 1 85 ? 13.062 12.608 -4.182 1.00 71.19 85 PRO A O 1
ATOM 663 N N . GLY A 1 86 ? 14.617 11.864 -2.744 1.00 80.88 86 GLY A N 1
ATOM 664 C CA . GLY A 1 86 ? 15.692 12.673 -3.315 1.00 80.88 86 GLY A CA 1
ATOM 665 C C . GLY A 1 86 ? 16.008 12.255 -4.756 1.00 80.88 86 GLY A C 1
ATOM 666 O O . GLY A 1 86 ? 15.735 11.122 -5.156 1.00 80.88 86 GLY A O 1
ATOM 667 N N . GLY A 1 87 ? 16.645 13.142 -5.528 1.00 86.94 87 GLY A N 1
ATOM 668 C CA . GLY A 1 87 ? 16.926 12.907 -6.953 1.00 86.94 87 GLY A CA 1
ATOM 669 C C . GLY A 1 87 ? 17.672 11.596 -7.247 1.00 86.94 87 GLY A C 1
ATOM 670 O O . GLY A 1 87 ? 17.377 10.934 -8.236 1.00 86.94 87 GLY A O 1
ATOM 671 N N . ALA A 1 88 ? 18.565 11.157 -6.353 1.00 89.06 88 ALA A N 1
ATOM 672 C CA . ALA A 1 88 ? 19.269 9.879 -6.490 1.00 89.06 88 ALA A CA 1
ATOM 673 C C . ALA A 1 88 ? 18.334 8.656 -6.404 1.00 89.06 88 ALA A C 1
ATOM 675 O O . ALA A 1 88 ? 18.511 7.688 -7.141 1.00 89.06 88 ALA A O 1
ATOM 676 N N . ALA A 1 89 ? 17.320 8.697 -5.534 1.00 89.81 89 ALA A N 1
ATOM 677 C CA . ALA A 1 89 ? 16.348 7.613 -5.408 1.00 89.81 89 ALA A CA 1
ATOM 678 C C . ALA A 1 89 ? 15.443 7.533 -6.645 1.00 89.81 89 ALA A C 1
ATOM 680 O O . ALA A 1 89 ? 15.196 6.436 -7.144 1.00 89.81 89 ALA A O 1
ATOM 681 N N . VAL A 1 90 ? 15.028 8.690 -7.175 1.00 92.06 90 VAL A N 1
ATOM 682 C CA . VAL A 1 90 ? 14.270 8.791 -8.432 1.00 92.06 90 VAL A CA 1
ATOM 683 C C . VAL A 1 90 ? 15.090 8.244 -9.602 1.00 92.06 90 VAL A C 1
ATOM 685 O O . VAL A 1 90 ? 14.598 7.406 -10.350 1.00 92.06 90 VAL A O 1
ATOM 688 N N . ALA A 1 91 ? 16.358 8.647 -9.729 1.00 93.94 91 ALA A N 1
ATOM 689 C CA . ALA A 1 91 ? 17.243 8.177 -10.795 1.00 93.94 91 ALA A CA 1
ATOM 690 C C . ALA A 1 91 ? 17.460 6.656 -10.750 1.00 93.94 91 ALA A C 1
ATOM 692 O O . ALA A 1 91 ? 17.378 5.990 -11.782 1.00 93.94 91 ALA A O 1
ATOM 693 N N . ARG A 1 92 ? 17.671 6.089 -9.554 1.00 95.69 92 ARG A N 1
ATOM 694 C CA . ARG A 1 92 ? 17.773 4.634 -9.372 1.00 95.69 92 ARG A CA 1
ATOM 695 C C . ARG A 1 92 ? 16.494 3.928 -9.816 1.00 95.69 92 ARG A C 1
ATOM 697 O O . ARG A 1 92 ? 16.572 2.971 -10.576 1.00 95.69 92 ARG A O 1
ATOM 704 N N . ARG A 1 93 ? 15.331 4.429 -9.390 1.00 96.69 93 ARG A N 1
ATOM 705 C CA . ARG A 1 93 ? 14.034 3.854 -9.762 1.00 96.69 93 ARG A CA 1
ATOM 706 C C . ARG A 1 93 ? 13.793 3.901 -11.271 1.00 96.69 93 ARG A C 1
ATOM 708 O O . ARG A 1 93 ? 13.320 2.927 -11.841 1.00 96.69 93 ARG A O 1
ATOM 715 N N . ILE A 1 94 ? 14.156 5.004 -11.926 1.00 97.44 94 ILE A N 1
ATOM 716 C CA . ILE A 1 94 ? 14.121 5.124 -13.390 1.00 97.44 94 ILE A CA 1
ATOM 717 C C . ILE A 1 94 ? 14.998 4.047 -14.045 1.00 97.44 94 ILE A C 1
ATOM 719 O O . ILE A 1 94 ? 14.565 3.419 -15.004 1.00 97.44 94 ILE A O 1
ATOM 723 N N . GLY A 1 95 ? 16.206 3.812 -13.522 1.00 97.19 95 GLY A N 1
ATOM 724 C CA . GLY A 1 95 ? 17.094 2.751 -14.005 1.00 97.19 95 GLY A CA 1
ATOM 725 C C . GLY A 1 95 ? 16.484 1.354 -13.866 1.00 97.19 95 GLY A C 1
ATOM 726 O O . GLY A 1 95 ? 16.463 0.609 -14.838 1.00 97.19 95 GLY A O 1
ATOM 727 N N . GLU A 1 96 ? 15.929 1.033 -12.693 1.00 97.62 96 GLU A N 1
ATOM 728 C CA . GLU A 1 96 ? 15.258 -0.250 -12.426 1.00 97.62 96 GLU A CA 1
ATOM 729 C C . GLU A 1 96 ? 14.093 -0.502 -13.396 1.00 97.62 96 GLU A C 1
ATOM 731 O O . GLU A 1 96 ? 13.993 -1.581 -13.980 1.00 97.62 96 GLU A O 1
ATOM 736 N N . LEU A 1 97 ? 13.239 0.508 -13.605 1.00 98.06 97 LEU A N 1
ATOM 737 C CA . LEU A 1 97 ? 12.110 0.418 -14.534 1.00 98.06 97 LEU A CA 1
ATOM 738 C C . LEU A 1 97 ? 12.575 0.286 -15.984 1.00 98.06 97 LEU A C 1
ATOM 740 O O . LEU A 1 97 ? 12.024 -0.523 -16.724 1.00 98.06 97 LEU A O 1
ATOM 744 N N . ARG A 1 98 ? 13.606 1.038 -16.386 1.00 97.94 98 ARG A N 1
ATOM 745 C CA . ARG A 1 98 ? 14.177 0.945 -17.732 1.00 97.94 98 ARG A CA 1
ATOM 746 C C . ARG A 1 98 ? 14.696 -0.458 -18.008 1.00 97.94 98 ARG A C 1
ATOM 748 O O . ARG A 1 98 ? 14.325 -1.038 -19.018 1.00 97.94 98 ARG A O 1
ATOM 755 N N . THR A 1 99 ? 15.496 -1.028 -17.109 1.00 97.75 99 THR A N 1
ATOM 756 C CA . THR A 1 99 ? 16.001 -2.398 -17.274 1.00 97.75 99 THR A CA 1
ATOM 757 C C . THR A 1 99 ? 14.857 -3.398 -17.432 1.00 97.75 99 THR A C 1
ATOM 759 O O . THR A 1 99 ? 14.867 -4.185 -18.373 1.00 97.75 99 THR A O 1
ATOM 762 N N . ALA A 1 100 ? 13.844 -3.343 -16.562 1.00 97.94 100 ALA A N 1
ATOM 763 C CA . ALA A 1 100 ? 12.710 -4.263 -16.615 1.00 97.94 100 ALA A CA 1
ATOM 764 C C . ALA A 1 100 ? 11.914 -4.156 -17.929 1.00 97.94 100 ALA A C 1
ATOM 766 O O . ALA A 1 100 ? 11.634 -5.164 -18.574 1.00 97.94 100 ALA A O 1
ATOM 767 N N . LEU A 1 101 ? 11.579 -2.932 -18.346 1.00 97.75 101 LEU A N 1
ATOM 768 C CA . LEU A 1 101 ? 10.770 -2.698 -19.543 1.00 97.75 101 LEU A CA 1
ATOM 769 C C . LEU A 1 101 ? 11.534 -2.998 -20.838 1.00 97.75 101 LEU A C 1
ATOM 771 O O . LEU A 1 101 ? 10.917 -3.430 -21.808 1.00 97.75 101 LEU A O 1
ATOM 775 N N . LEU A 1 102 ? 12.860 -2.829 -20.860 1.00 96.75 102 LEU A N 1
ATOM 776 C CA . LEU A 1 102 ? 13.678 -3.229 -22.007 1.00 96.75 102 LEU A CA 1
ATOM 777 C C . LEU A 1 102 ? 13.740 -4.753 -22.169 1.00 96.75 102 LEU A C 1
ATOM 779 O O . LEU A 1 102 ? 13.648 -5.225 -23.295 1.00 96.75 102 LEU A O 1
ATOM 783 N N . ARG A 1 103 ? 13.820 -5.527 -21.078 1.00 96.50 103 ARG A N 1
ATOM 784 C CA . ARG A 1 103 ? 13.740 -7.001 -21.151 1.00 96.50 103 ARG A CA 1
ATOM 785 C C . ARG A 1 103 ? 12.421 -7.466 -21.753 1.00 96.50 103 ARG A C 1
ATOM 787 O O . ARG A 1 103 ? 12.414 -8.291 -22.656 1.00 96.50 103 ARG A O 1
ATOM 794 N N . LEU A 1 104 ? 11.317 -6.894 -21.274 1.00 96.12 104 LEU A N 1
ATOM 795 C CA . LEU A 1 104 ? 9.984 -7.210 -21.785 1.00 96.12 104 LEU A CA 1
ATOM 796 C C . LEU A 1 104 ? 9.825 -6.796 -23.249 1.00 96.12 104 LEU A C 1
ATOM 798 O O . LEU A 1 104 ? 9.297 -7.556 -24.047 1.00 96.12 104 LEU A O 1
ATOM 802 N N . SER A 1 105 ? 10.322 -5.613 -23.616 1.00 94.25 105 SER A N 1
ATOM 803 C CA . SER A 1 105 ? 10.258 -5.145 -25.005 1.00 94.25 105 SER A CA 1
ATOM 804 C C . SER A 1 105 ? 11.084 -6.022 -25.946 1.00 94.25 105 SER A C 1
ATOM 806 O O . SER A 1 105 ? 10.702 -6.193 -27.098 1.00 94.25 105 SER A O 1
ATOM 808 N N . TRP A 1 106 ? 12.213 -6.559 -25.474 1.00 93.94 106 TRP A N 1
ATOM 809 C CA . TRP A 1 106 ? 13.034 -7.490 -26.243 1.00 93.94 106 TRP A CA 1
ATOM 810 C C . TRP A 1 106 ? 12.335 -8.833 -26.437 1.00 93.94 106 TRP A C 1
ATOM 812 O O . TRP A 1 106 ? 12.254 -9.294 -27.564 1.00 93.94 106 TRP A O 1
ATOM 822 N N . ASP A 1 107 ? 11.772 -9.414 -25.376 1.00 92.12 107 ASP A N 1
ATOM 823 C CA . ASP A 1 107 ? 10.995 -10.663 -25.443 1.00 92.12 107 ASP A CA 1
ATOM 824 C C . ASP A 1 107 ? 9.797 -10.555 -26.406 1.00 92.12 107 ASP A C 1
ATOM 826 O O . ASP A 1 107 ? 9.576 -11.446 -27.217 1.00 92.12 107 ASP A O 1
ATOM 830 N N . GLU A 1 108 ? 9.085 -9.425 -26.391 1.00 88.50 108 GLU A N 1
ATOM 831 C CA . GLU A 1 108 ? 7.960 -9.144 -27.300 1.00 88.50 108 GLU A CA 1
ATOM 832 C C . GLU A 1 108 ? 8.388 -8.842 -28.750 1.00 88.50 108 GLU A C 1
ATOM 834 O O . GLU A 1 108 ? 7.529 -8.720 -29.622 1.00 88.50 108 GLU A O 1
ATOM 839 N N . SER A 1 109 ? 9.691 -8.693 -29.023 1.00 84.25 109 SER A N 1
ATOM 840 C CA . SER A 1 109 ? 10.230 -8.529 -30.389 1.00 84.25 109 SER A CA 1
ATOM 841 C C . SER A 1 109 ? 10.525 -9.859 -31.078 1.00 84.25 109 SER A C 1
ATOM 843 O O . SER A 1 109 ? 11.270 -9.882 -32.051 1.00 84.25 109 SER A O 1
ATOM 845 N N . GLU A 1 110 ? 9.974 -10.952 -30.530 1.00 79.00 110 GLU A N 1
ATOM 846 C CA . GLU A 1 110 ? 10.117 -12.332 -31.008 1.00 79.00 110 GLU A CA 1
ATOM 847 C C . GLU A 1 110 ? 11.544 -12.644 -31.498 1.00 79.00 110 GLU A C 1
ATOM 849 O O . GLU A 1 110 ? 11.739 -13.063 -32.641 1.00 79.00 110 GLU A O 1
ATOM 854 N N . PRO A 1 111 ? 12.579 -12.406 -30.667 1.00 64.81 111 PRO A N 1
ATOM 855 C CA . PRO A 1 111 ? 13.948 -12.574 -31.110 1.00 64.81 111 PRO A CA 1
ATOM 856 C C . PRO A 1 111 ? 14.188 -14.049 -31.443 1.00 64.81 111 PRO A C 1
ATOM 858 O O . PRO A 1 111 ? 13.711 -14.928 -30.716 1.00 64.81 111 PRO A O 1
ATOM 861 N N . PRO A 1 112 ? 14.948 -14.351 -32.509 1.00 66.12 112 PRO A N 1
ATOM 862 C CA . PRO A 1 112 ? 15.174 -15.731 -32.900 1.00 66.12 112 PRO A CA 1
ATOM 863 C C . PRO A 1 112 ? 15.858 -16.495 -31.758 1.00 66.12 112 PRO A C 1
ATOM 865 O O . PRO A 1 112 ? 16.830 -16.021 -31.167 1.00 66.12 112 PRO A O 1
ATOM 868 N N . GLU A 1 113 ? 15.377 -17.708 -31.462 1.00 64.50 113 GLU A N 1
ATOM 869 C CA . GLU A 1 113 ? 15.936 -18.562 -30.397 1.00 64.50 113 GLU A CA 1
ATOM 870 C C . GLU A 1 113 ? 17.415 -18.923 -30.647 1.00 64.50 113 GLU A C 1
ATOM 872 O O . GLU A 1 113 ? 18.144 -19.298 -29.727 1.00 64.50 113 GLU A O 1
ATOM 877 N N . THR A 1 114 ? 17.874 -18.795 -31.897 1.00 59.06 114 THR A N 1
ATOM 878 C CA . THR A 1 114 ? 19.259 -19.018 -32.322 1.00 59.06 114 THR A CA 1
ATOM 879 C C . THR A 1 114 ? 19.678 -17.992 -33.377 1.00 59.06 114 THR A C 1
ATOM 881 O O . THR A 1 114 ? 18.904 -17.716 -34.287 1.00 59.06 114 THR A O 1
ATOM 884 N N . GLU A 1 115 ? 20.924 -17.503 -33.329 1.00 56.62 115 GLU A N 1
ATOM 885 C CA . GLU A 1 115 ? 21.530 -16.546 -34.288 1.00 56.62 115 GLU A CA 1
ATOM 886 C C . GLU A 1 115 ? 21.733 -17.111 -35.722 1.00 56.62 115 GLU A C 1
ATOM 888 O O . GLU A 1 115 ? 22.641 -16.707 -36.446 1.00 56.62 115 GLU A O 1
ATOM 893 N N . VAL A 1 116 ? 20.943 -18.104 -36.136 1.00 57.59 116 VAL A N 1
ATOM 894 C CA . VAL A 1 116 ? 21.117 -18.827 -37.407 1.00 57.59 116 VAL A CA 1
ATOM 895 C C . VAL A 1 116 ? 20.424 -18.108 -38.570 1.00 57.59 116 VAL A C 1
ATOM 897 O O . VAL A 1 116 ? 20.830 -18.304 -39.715 1.00 57.59 116 VAL A O 1
ATOM 900 N N . GLU A 1 117 ? 19.456 -17.228 -38.286 1.00 69.31 117 GLU A N 1
ATOM 901 C CA . GLU A 1 117 ? 18.733 -16.428 -39.285 1.00 69.31 117 GLU A CA 1
ATOM 902 C C . GLU A 1 117 ? 19.013 -14.921 -39.077 1.00 69.31 117 GLU A C 1
ATOM 904 O O . GLU A 1 117 ? 18.373 -14.263 -38.255 1.00 69.31 117 GLU A O 1
ATOM 909 N N . PRO A 1 118 ? 20.014 -14.345 -39.779 1.00 73.75 118 PRO A N 1
ATOM 910 C CA . PRO A 1 118 ? 20.438 -12.952 -39.587 1.00 73.75 118 PRO A CA 1
ATOM 911 C C . PRO A 1 118 ? 19.359 -11.913 -39.922 1.00 73.75 118 PRO A C 1
ATOM 913 O O . PRO A 1 118 ? 19.383 -10.801 -39.389 1.00 73.75 118 PRO A O 1
ATOM 916 N N . GLU A 1 119 ? 18.438 -12.261 -40.821 1.00 79.75 119 GLU A N 1
ATOM 917 C CA . GLU A 1 119 ? 17.328 -11.402 -41.246 1.00 79.75 119 GLU A CA 1
ATOM 918 C C . GLU A 1 119 ? 16.311 -11.230 -40.106 1.00 79.75 119 GLU A C 1
ATOM 920 O O . GLU A 1 119 ? 15.986 -10.095 -39.755 1.00 79.75 119 GLU A O 1
ATOM 925 N N . ASP A 1 120 ? 15.929 -12.322 -39.435 1.00 80.62 120 ASP A N 1
ATOM 926 C CA . ASP A 1 120 ? 15.025 -12.303 -38.274 1.00 80.62 120 ASP A CA 1
ATOM 927 C C . ASP A 1 120 ? 15.621 -11.529 -37.096 1.00 80.62 120 ASP A C 1
ATOM 929 O O . ASP A 1 120 ? 14.942 -10.739 -36.440 1.00 80.62 120 ASP A O 1
ATOM 933 N N . PHE A 1 121 ? 16.924 -11.695 -36.847 1.00 84.44 121 PHE A N 1
ATOM 934 C CA . PHE A 1 121 ? 17.606 -10.942 -35.795 1.00 84.44 121 PHE A CA 1
ATOM 935 C C . PHE A 1 121 ? 17.608 -9.434 -36.075 1.00 84.44 121 PHE A C 1
ATOM 937 O O . PHE A 1 121 ? 17.425 -8.628 -35.160 1.00 84.44 121 PHE A O 1
ATOM 944 N N . THR A 1 122 ? 17.811 -9.046 -37.337 1.00 86.75 122 THR A N 1
ATOM 945 C CA . THR A 1 122 ? 17.795 -7.636 -37.745 1.00 86.75 122 THR A CA 1
ATOM 946 C C . THR A 1 122 ? 16.396 -7.046 -37.572 1.00 86.75 122 THR A C 1
ATOM 948 O O . THR A 1 122 ? 16.262 -5.992 -36.950 1.00 86.75 122 THR A O 1
ATOM 951 N N . ALA A 1 123 ? 15.356 -7.764 -38.010 1.00 86.25 123 ALA A N 1
ATOM 952 C CA . ALA A 1 123 ? 13.965 -7.354 -37.827 1.00 86.25 123 ALA A CA 1
ATOM 953 C C . ALA A 1 123 ? 13.597 -7.190 -36.339 1.00 86.25 123 ALA A C 1
ATOM 955 O O . ALA A 1 123 ? 13.019 -6.171 -35.955 1.00 86.25 123 ALA A O 1
ATOM 956 N N . ALA A 1 124 ? 14.010 -8.129 -35.480 1.00 86.75 124 ALA A N 1
ATOM 957 C CA . ALA A 1 124 ? 13.808 -8.034 -34.033 1.00 86.75 124 ALA A CA 1
ATOM 958 C C . ALA A 1 124 ? 14.535 -6.821 -33.420 1.00 86.75 124 ALA A C 1
ATOM 960 O O . ALA A 1 124 ? 13.995 -6.144 -32.542 1.00 86.75 124 ALA A O 1
ATOM 961 N N . CYS A 1 125 ? 15.749 -6.500 -33.887 1.00 89.62 125 CYS A N 1
ATOM 962 C CA . CYS A 1 125 ? 16.481 -5.310 -33.444 1.00 89.62 125 CYS A CA 1
ATOM 963 C C . CYS A 1 125 ? 15.773 -4.006 -33.843 1.00 89.62 125 CYS A C 1
ATOM 965 O O . CYS A 1 125 ? 15.705 -3.078 -33.033 1.00 89.62 125 CYS A O 1
ATOM 967 N N . GLU A 1 126 ? 15.235 -3.925 -35.061 1.00 89.12 126 GLU A N 1
ATOM 968 C CA . GLU A 1 126 ? 14.478 -2.763 -35.544 1.00 89.12 126 GLU A CA 1
ATOM 969 C C . GLU A 1 126 ? 13.166 -2.577 -34.769 1.00 89.12 126 GLU A C 1
ATOM 971 O O . GLU A 1 126 ? 12.851 -1.468 -34.317 1.00 89.12 126 GLU A O 1
ATOM 976 N N . GLU A 1 127 ? 12.427 -3.664 -34.538 1.00 88.06 127 GLU A N 1
ATOM 977 C CA . GLU A 1 127 ? 11.191 -3.634 -33.758 1.00 88.06 127 GLU A CA 1
ATOM 978 C C . GLU A 1 127 ? 11.458 -3.224 -32.301 1.00 88.06 127 GLU A C 1
ATOM 980 O O . GLU A 1 127 ? 10.792 -2.334 -31.754 1.00 88.06 127 GLU A O 1
ATOM 985 N N . PHE A 1 128 ? 12.498 -3.793 -31.687 1.00 91.44 128 PHE A N 1
ATOM 986 C CA . PHE A 1 128 ? 12.953 -3.410 -30.355 1.00 91.44 128 PHE A CA 1
ATOM 987 C C . PHE A 1 128 ? 13.352 -1.931 -30.283 1.00 91.44 128 PHE A C 1
ATOM 989 O O . PHE A 1 128 ? 12.983 -1.231 -29.332 1.00 91.44 128 PHE A O 1
ATOM 996 N N . ALA A 1 129 ? 14.072 -1.420 -31.287 1.00 90.31 129 ALA A N 1
ATOM 997 C CA . ALA A 1 129 ? 14.477 -0.020 -31.337 1.00 90.31 129 ALA A CA 1
ATOM 998 C C . ALA A 1 129 ? 13.263 0.924 -31.377 1.00 90.31 129 ALA A C 1
ATOM 1000 O O . ALA A 1 129 ? 13.264 1.943 -30.678 1.00 90.31 129 ALA A O 1
ATOM 1001 N N . SER A 1 130 ? 12.210 0.557 -32.115 1.00 87.19 130 SER A N 1
ATOM 1002 C CA . SER A 1 130 ? 10.929 1.278 -32.131 1.00 87.19 130 SER A CA 1
ATOM 1003 C C . SER A 1 130 ? 10.257 1.274 -30.750 1.00 87.19 130 SER A C 1
ATOM 1005 O O . SER A 1 130 ? 9.911 2.330 -30.206 1.00 87.19 130 SER A O 1
ATOM 1007 N N . ARG A 1 131 ? 10.159 0.103 -30.103 1.00 89.69 131 ARG A N 1
ATOM 1008 C CA . ARG A 1 131 ? 9.553 -0.038 -28.764 1.00 89.69 131 ARG A CA 1
ATOM 1009 C C . ARG A 1 131 ? 10.316 0.710 -27.672 1.00 89.69 131 ARG A C 1
ATOM 1011 O O . ARG A 1 131 ? 9.699 1.260 -26.756 1.00 89.69 131 ARG A O 1
ATOM 1018 N N . ARG A 1 132 ? 11.645 0.797 -27.769 1.00 92.88 132 ARG A N 1
ATOM 1019 C CA . ARG A 1 132 ? 12.489 1.515 -26.802 1.00 92.88 132 ARG A CA 1
ATOM 1020 C C . ARG A 1 132 ? 12.111 2.993 -26.671 1.00 92.88 132 ARG A C 1
ATOM 1022 O O . ARG A 1 132 ? 12.135 3.526 -25.561 1.00 92.88 132 ARG A O 1
ATOM 1029 N N . GLY A 1 133 ? 11.702 3.642 -27.763 1.00 88.81 133 GLY A N 1
ATOM 1030 C CA . GLY A 1 133 ? 11.170 5.008 -27.711 1.00 88.81 133 GLY A CA 1
ATOM 1031 C C . GLY A 1 133 ? 9.928 5.108 -26.817 1.00 88.81 133 GLY A C 1
ATOM 1032 O O . GLY A 1 133 ? 9.854 5.969 -25.938 1.00 88.81 133 GLY A O 1
ATOM 1033 N N . SER A 1 134 ? 8.989 4.171 -26.970 1.00 92.00 134 SER A N 1
ATOM 1034 C CA . SER A 1 134 ? 7.780 4.087 -26.141 1.00 92.00 134 SER A CA 1
ATOM 1035 C C . SER A 1 134 ? 8.098 3.846 -24.662 1.00 92.00 134 SER A C 1
ATOM 1037 O O . SER A 1 134 ? 7.479 4.473 -23.800 1.00 92.00 134 SER A O 1
ATOM 1039 N N . VAL A 1 135 ? 9.105 3.017 -24.353 1.00 94.81 135 VAL A N 1
ATOM 1040 C CA . VAL A 1 135 ? 9.587 2.785 -22.977 1.00 94.81 135 VAL A CA 1
ATOM 1041 C C . VAL A 1 135 ? 10.034 4.092 -22.310 1.00 94.81 135 VAL A C 1
ATOM 1043 O O . VAL A 1 135 ? 9.608 4.401 -21.194 1.00 94.81 135 VAL A O 1
ATOM 1046 N N . GLU A 1 136 ? 10.846 4.905 -22.989 1.00 94.69 136 GLU A N 1
ATOM 1047 C CA . GLU A 1 136 ? 11.305 6.183 -22.426 1.00 94.69 136 GLU A CA 1
ATOM 1048 C C . GLU A 1 136 ? 10.151 7.168 -22.205 1.00 94.69 136 GLU A C 1
ATOM 1050 O O . GLU A 1 136 ? 10.124 7.885 -21.197 1.00 94.69 136 GLU A O 1
ATOM 1055 N N . VAL A 1 137 ? 9.160 7.176 -23.103 1.00 93.81 137 VAL A N 1
ATOM 1056 C CA . VAL A 1 137 ? 7.963 8.017 -22.975 1.00 93.81 137 VAL A CA 1
ATOM 1057 C C . VAL A 1 137 ? 7.157 7.631 -21.733 1.00 93.81 137 VAL A C 1
ATOM 1059 O O . VAL A 1 137 ? 6.812 8.512 -20.935 1.00 93.81 137 VAL A O 1
ATOM 1062 N N . VAL A 1 138 ? 6.883 6.339 -21.519 1.00 96.50 138 VAL A N 1
ATOM 1063 C CA . VAL A 1 138 ? 6.093 5.900 -20.355 1.00 96.50 138 VAL A CA 1
ATOM 1064 C C . VAL A 1 138 ? 6.838 6.119 -19.037 1.00 96.50 138 VAL A C 1
ATOM 1066 O O . VAL A 1 138 ? 6.224 6.566 -18.065 1.00 96.50 138 VAL A O 1
ATOM 1069 N N . ILE A 1 139 ? 8.162 5.916 -18.999 1.00 96.25 139 ILE A N 1
ATOM 1070 C CA . ILE A 1 139 ? 8.985 6.194 -17.809 1.00 96.25 139 ILE A CA 1
ATOM 1071 C C . ILE A 1 139 ? 9.011 7.693 -17.509 1.00 96.25 139 ILE A C 1
ATOM 1073 O O . ILE A 1 139 ? 8.791 8.098 -16.364 1.00 96.25 139 ILE A O 1
ATOM 1077 N N . THR A 1 140 ? 9.227 8.531 -18.525 1.00 94.62 140 THR A N 1
ATOM 1078 C CA . THR A 1 140 ? 9.237 9.993 -18.366 1.00 94.62 140 THR A CA 1
ATOM 1079 C C . THR A 1 140 ? 7.903 10.475 -17.809 1.00 94.62 140 THR A C 1
ATOM 1081 O O . THR A 1 140 ? 7.872 11.179 -16.796 1.00 94.62 140 THR A O 1
ATOM 1084 N N . ARG A 1 141 ? 6.791 10.017 -18.396 1.00 93.88 141 ARG A N 1
ATOM 1085 C CA . ARG A 1 141 ? 5.437 10.338 -17.930 1.00 93.88 141 ARG A CA 1
ATOM 1086 C C . ARG A 1 141 ? 5.177 9.855 -16.502 1.00 93.88 141 ARG A C 1
ATOM 1088 O O . ARG A 1 141 ? 4.505 10.547 -15.741 1.00 93.88 141 ARG A O 1
ATOM 1095 N N . ALA A 1 142 ? 5.688 8.686 -16.125 1.00 94.25 142 ALA A N 1
ATOM 1096 C CA . ALA A 1 142 ? 5.544 8.169 -14.770 1.00 94.25 142 ALA A CA 1
ATOM 1097 C C . ALA A 1 142 ? 6.356 8.981 -13.753 1.00 94.25 142 ALA A C 1
ATOM 1099 O O . ALA A 1 142 ? 5.848 9.274 -12.674 1.00 94.25 142 ALA A O 1
ATOM 1100 N N . SER A 1 143 ? 7.581 9.382 -14.103 1.00 93.44 143 SER A N 1
ATOM 1101 C CA . SER A 1 143 ? 8.522 10.031 -13.178 1.00 93.44 143 SER A CA 1
ATOM 1102 C C . SER A 1 143 ? 8.095 11.417 -12.697 1.00 93.44 143 SER A C 1
ATOM 1104 O O . SER A 1 143 ? 8.524 11.860 -11.633 1.00 93.44 143 SER A O 1
ATOM 1106 N N . VAL A 1 144 ? 7.217 12.096 -13.440 1.00 90.12 144 VAL A N 1
ATOM 1107 C CA . VAL A 1 144 ? 6.655 13.394 -13.037 1.00 90.12 144 VAL A CA 1
ATOM 1108 C C . VAL A 1 144 ? 5.449 13.266 -12.101 1.00 90.12 144 VAL A C 1
ATOM 1110 O O . VAL A 1 144 ? 4.957 14.279 -11.597 1.00 90.12 144 VAL A O 1
ATOM 1113 N N . ARG A 1 145 ? 4.943 12.049 -11.865 1.00 89.38 145 ARG A N 1
ATOM 1114 C CA . ARG A 1 145 ? 3.799 11.846 -10.975 1.00 89.38 145 ARG A CA 1
ATOM 1115 C C . ARG A 1 145 ? 4.208 12.014 -9.504 1.00 89.38 145 ARG A C 1
ATOM 1117 O O . ARG A 1 145 ? 5.299 11.593 -9.123 1.00 89.38 145 ARG A O 1
ATOM 1124 N N . PRO A 1 146 ? 3.330 12.570 -8.646 1.00 85.94 146 PRO A N 1
ATOM 1125 C CA . PRO A 1 146 ? 3.627 12.746 -7.223 1.00 85.94 146 PRO A CA 1
ATOM 1126 C C . PRO A 1 146 ? 3.889 11.443 -6.458 1.00 85.94 146 PRO A C 1
ATOM 1128 O O . PRO A 1 146 ? 4.573 11.480 -5.442 1.00 85.94 146 PRO A O 1
ATOM 1131 N N . ASP A 1 147 ? 3.340 10.328 -6.939 1.00 88.19 147 ASP A N 1
ATOM 1132 C CA . ASP A 1 147 ? 3.405 8.993 -6.339 1.00 88.19 147 ASP A CA 1
ATOM 1133 C C . ASP A 1 147 ? 4.502 8.101 -6.950 1.00 88.19 147 ASP A C 1
ATOM 1135 O O . ASP A 1 147 ? 4.545 6.895 -6.699 1.00 88.19 147 ASP A O 1
ATOM 1139 N N . PHE A 1 148 ? 5.392 8.666 -7.773 1.00 91.56 148 PHE A N 1
ATOM 1140 C CA . PHE A 1 148 ? 6.418 7.893 -8.464 1.00 91.56 148 PHE A CA 1
ATOM 1141 C C . PHE A 1 148 ? 7.354 7.165 -7.490 1.00 91.56 148 PHE A C 1
ATOM 1143 O O . PHE A 1 148 ? 8.007 7.782 -6.645 1.00 91.56 148 PHE A O 1
ATOM 1150 N N . GLY A 1 149 ? 7.463 5.845 -7.660 1.00 89.25 149 GLY A N 1
ATOM 1151 C CA . GLY A 1 149 ? 8.333 4.999 -6.847 1.00 89.25 149 GLY A CA 1
ATOM 1152 C C . GLY A 1 149 ? 7.817 4.727 -5.432 1.00 89.25 149 GLY A C 1
ATOM 1153 O O . GLY A 1 149 ? 8.579 4.206 -4.621 1.00 89.25 149 GLY A O 1
ATOM 1154 N N . GLU A 1 150 ? 6.558 5.064 -5.121 1.00 90.38 150 GLU A N 1
ATOM 1155 C CA . GLU A 1 150 ? 5.925 4.676 -3.853 1.00 90.38 150 GLU A CA 1
ATOM 1156 C C . GLU A 1 150 ? 5.474 3.206 -3.844 1.00 90.38 150 GLU A C 1
ATOM 1158 O O . GLU A 1 150 ? 5.489 2.564 -2.793 1.00 90.38 150 GLU A O 1
ATOM 1163 N N . ALA A 1 151 ? 5.079 2.668 -5.002 1.00 91.81 151 ALA A N 1
ATOM 1164 C CA . ALA A 1 151 ? 4.654 1.280 -5.142 1.00 91.81 151 ALA A CA 1
ATOM 1165 C C . ALA A 1 151 ? 5.855 0.307 -5.190 1.00 91.81 151 ALA A C 1
ATOM 1167 O O . ALA A 1 151 ? 6.968 0.696 -5.570 1.00 91.81 151 ALA A O 1
ATOM 1168 N N . PRO A 1 152 ? 5.662 -0.982 -4.853 1.00 95.56 152 PRO A N 1
ATOM 1169 C CA . PRO A 1 152 ? 6.631 -2.036 -5.154 1.00 95.56 152 PRO A CA 1
ATOM 1170 C C . PRO A 1 152 ? 7.088 -2.008 -6.622 1.00 95.56 152 PRO A C 1
ATOM 1172 O O . PRO A 1 152 ? 6.342 -1.599 -7.507 1.00 95.56 152 PRO A O 1
ATOM 1175 N N . LEU A 1 153 ? 8.336 -2.420 -6.891 1.00 96.00 153 LEU A N 1
ATOM 1176 C CA . LEU A 1 153 ? 8.888 -2.408 -8.258 1.00 96.00 153 LEU A CA 1
ATOM 1177 C C . LEU A 1 153 ? 8.032 -3.209 -9.233 1.00 96.00 153 LEU A C 1
ATOM 1179 O O . LEU A 1 153 ? 7.741 -2.714 -10.314 1.00 96.00 153 LEU A O 1
ATOM 1183 N N . ASP A 1 154 ? 7.615 -4.407 -8.831 1.00 96.69 154 ASP A N 1
ATOM 1184 C CA . ASP A 1 154 ? 6.839 -5.300 -9.689 1.00 96.69 154 ASP A CA 1
ATOM 1185 C C . ASP A 1 154 ? 5.491 -4.680 -10.097 1.00 96.69 154 ASP A C 1
ATOM 1187 O O . ASP A 1 154 ? 5.093 -4.807 -11.251 1.00 96.69 154 ASP A O 1
ATOM 1191 N N . ASP A 1 155 ? 4.846 -3.923 -9.204 1.00 96.44 155 ASP A N 1
ATOM 1192 C CA . ASP A 1 155 ? 3.576 -3.245 -9.492 1.00 96.44 155 ASP A CA 1
ATOM 1193 C C . ASP A 1 155 ? 3.757 -2.099 -10.496 1.00 96.44 155 ASP A C 1
ATOM 1195 O O . ASP A 1 155 ? 2.946 -1.920 -11.408 1.00 96.44 155 ASP A O 1
ATOM 1199 N N . ASP A 1 156 ? 4.835 -1.320 -10.360 1.00 96.69 156 ASP A N 1
ATOM 1200 C CA . ASP A 1 156 ? 5.154 -0.268 -11.328 1.00 96.69 156 ASP A CA 1
ATOM 1201 C C . ASP A 1 156 ? 5.563 -0.846 -12.688 1.00 96.69 156 ASP A C 1
ATOM 1203 O O . ASP A 1 156 ? 5.161 -0.296 -13.714 1.00 96.69 156 ASP A O 1
ATOM 1207 N N . VAL A 1 157 ? 6.323 -1.947 -12.712 1.00 97.81 157 VAL A N 1
ATOM 1208 C CA . VAL A 1 157 ? 6.677 -2.659 -13.949 1.00 97.81 157 VAL A CA 1
ATOM 1209 C C . VAL A 1 157 ? 5.417 -3.171 -14.635 1.00 97.81 157 VAL A C 1
ATOM 1211 O O . VAL A 1 157 ? 5.214 -2.856 -15.802 1.00 97.81 157 VAL A O 1
ATOM 1214 N N . ALA A 1 158 ? 4.541 -3.882 -13.918 1.00 97.31 158 ALA A N 1
ATOM 1215 C CA . ALA A 1 158 ? 3.301 -4.415 -14.476 1.00 97.31 158 ALA A CA 1
ATOM 1216 C C . ALA A 1 158 ? 2.414 -3.305 -15.049 1.00 97.31 158 ALA A C 1
ATOM 1218 O O . ALA A 1 158 ? 1.959 -3.389 -16.187 1.00 97.31 158 ALA A O 1
ATOM 1219 N N . ARG A 1 159 ? 2.224 -2.216 -14.296 1.00 96.12 159 ARG A N 1
ATOM 1220 C CA . ARG A 1 159 ? 1.422 -1.073 -14.742 1.00 96.12 159 ARG A CA 1
ATOM 1221 C C . ARG A 1 159 ? 1.977 -0.439 -16.018 1.00 96.12 159 ARG A C 1
ATOM 1223 O O . ARG A 1 159 ? 1.211 -0.160 -16.932 1.00 96.12 159 ARG A O 1
ATOM 1230 N N . LEU A 1 160 ? 3.285 -0.177 -16.076 1.00 97.31 160 LEU A N 1
ATOM 1231 C CA . LEU A 1 160 ? 3.901 0.454 -17.248 1.00 97.31 160 LEU A CA 1
ATOM 1232 C C . LEU A 1 160 ? 3.991 -0.495 -18.446 1.00 97.31 160 LEU A C 1
ATOM 1234 O O . LEU A 1 160 ? 3.870 -0.045 -19.579 1.00 97.31 160 LEU A O 1
ATOM 1238 N N . ALA A 1 161 ? 4.178 -1.791 -18.210 1.00 96.56 161 ALA A N 1
ATOM 1239 C CA . ALA A 1 161 ? 4.191 -2.799 -19.260 1.00 96.56 161 ALA A CA 1
ATOM 1240 C C . ALA A 1 161 ? 2.806 -2.958 -19.909 1.00 96.56 161 ALA A C 1
ATOM 1242 O O . ALA A 1 161 ? 2.706 -3.018 -21.132 1.00 96.56 161 ALA A O 1
ATOM 1243 N N . LEU A 1 162 ? 1.732 -2.910 -19.113 1.00 95.06 162 LEU A N 1
ATOM 1244 C CA . LEU A 1 162 ? 0.359 -2.875 -19.624 1.00 95.06 162 LEU A CA 1
ATOM 1245 C C . LEU A 1 162 ? 0.077 -1.626 -20.470 1.00 95.06 162 LEU A C 1
ATOM 1247 O O . LEU A 1 162 ? -0.568 -1.733 -21.510 1.00 95.06 162 LEU A O 1
ATOM 1251 N N . ASP A 1 163 ? 0.595 -0.456 -20.075 1.00 93.06 163 ASP A N 1
ATOM 1252 C CA . ASP A 1 163 ? 0.493 0.774 -20.881 1.00 93.06 163 ASP A CA 1
ATOM 1253 C C . ASP A 1 163 ? 1.194 0.630 -22.251 1.00 93.06 163 ASP A C 1
ATOM 1255 O O . ASP A 1 163 ? 0.819 1.306 -23.210 1.00 93.06 163 ASP A O 1
ATOM 1259 N N . LEU A 1 164 ? 2.196 -0.252 -22.350 1.00 92.62 164 LEU A N 1
ATOM 1260 C CA . LEU A 1 164 ? 2.907 -0.598 -23.587 1.00 92.62 164 LEU A CA 1
ATOM 1261 C C . LEU A 1 164 ? 2.243 -1.745 -24.372 1.00 92.62 164 LEU A C 1
ATOM 1263 O O . LEU A 1 164 ? 2.718 -2.083 -25.452 1.00 92.62 164 LEU A O 1
ATOM 1267 N N . GLY A 1 165 ? 1.157 -2.332 -23.857 1.00 92.75 165 GLY A N 1
ATOM 1268 C CA . GLY A 1 165 ? 0.462 -3.458 -24.485 1.00 92.75 165 GLY A CA 1
ATOM 1269 C C . GLY A 1 165 ? 1.143 -4.818 -24.296 1.00 92.75 165 GLY A C 1
ATOM 1270 O O . GLY A 1 165 ? 0.784 -5.760 -24.995 1.00 92.75 165 GLY A O 1
ATOM 1271 N N . ILE A 1 166 ? 2.096 -4.928 -23.367 1.00 93.00 166 ILE A N 1
ATOM 1272 C CA . ILE A 1 166 ? 2.800 -6.181 -23.064 1.00 93.00 166 ILE A CA 1
ATOM 1273 C C . ILE A 1 166 ? 1.849 -7.150 -22.355 1.00 93.00 166 ILE A C 1
ATOM 1275 O O . ILE A 1 166 ? 1.047 -6.751 -21.505 1.00 93.00 166 ILE A O 1
ATOM 1279 N N . SER A 1 167 ? 1.957 -8.435 -22.686 1.00 90.12 167 SER A N 1
ATOM 1280 C CA . SER A 1 167 ? 1.086 -9.475 -22.141 1.00 90.12 167 SER A CA 1
ATOM 1281 C C . SER A 1 167 ? 1.297 -9.737 -20.637 1.00 90.12 167 SER A C 1
ATOM 1283 O O . SER A 1 167 ? 2.416 -9.730 -20.119 1.00 90.12 167 SER A O 1
ATOM 1285 N N . ASP A 1 168 ? 0.216 -10.081 -19.924 1.00 90.88 168 ASP A N 1
ATOM 1286 C CA . ASP A 1 168 ? 0.258 -10.485 -18.503 1.00 90.88 168 ASP A CA 1
ATOM 1287 C C . ASP A 1 168 ? 1.162 -11.704 -18.243 1.00 90.88 168 ASP A C 1
ATOM 1289 O O . ASP A 1 168 ? 1.628 -11.938 -17.123 1.00 90.88 168 ASP A O 1
ATOM 1293 N N . GLU A 1 169 ? 1.360 -12.545 -19.258 1.00 90.31 169 GLU A N 1
ATOM 1294 C CA . GLU A 1 169 ? 2.250 -13.698 -19.189 1.00 90.31 169 GLU A CA 1
ATOM 1295 C C . GLU A 1 169 ? 3.719 -13.274 -19.185 1.00 90.31 169 GLU A C 1
ATOM 1297 O O . GLU A 1 169 ? 4.443 -13.653 -18.261 1.00 90.31 169 GLU A O 1
ATOM 1302 N N . ALA A 1 170 ? 4.135 -12.427 -20.132 1.00 90.94 170 ALA A N 1
ATOM 1303 C CA . ALA A 1 170 ? 5.483 -11.866 -20.167 1.00 90.94 170 ALA A CA 1
ATOM 1304 C C . ALA A 1 170 ? 5.789 -11.059 -18.895 1.00 90.94 170 ALA A C 1
ATOM 1306 O O . ALA A 1 170 ? 6.841 -11.242 -18.274 1.00 90.94 170 ALA A O 1
ATOM 1307 N N . ILE A 1 171 ? 4.831 -10.251 -18.426 1.00 94.69 171 ILE A N 1
ATOM 1308 C CA . ILE A 1 171 ? 4.970 -9.462 -17.194 1.00 94.69 171 ILE A CA 1
ATOM 1309 C C . ILE A 1 171 ? 5.275 -10.359 -15.992 1.00 94.69 171 ILE A C 1
ATOM 1311 O O . ILE A 1 171 ? 6.168 -10.043 -15.214 1.00 94.69 171 ILE A O 1
ATOM 1315 N N . ARG A 1 172 ? 4.596 -11.499 -15.820 1.00 94.81 172 ARG A N 1
ATOM 1316 C CA . ARG A 1 172 ? 4.826 -12.376 -14.654 1.00 94.81 172 ARG A CA 1
ATOM 1317 C C . ARG A 1 172 ? 6.236 -12.966 -14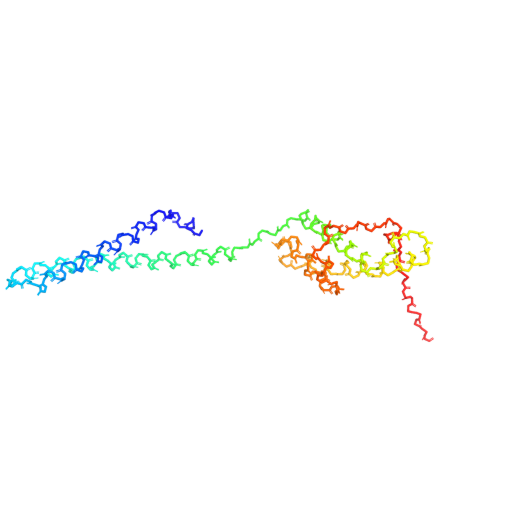.596 1.00 94.81 172 ARG A C 1
ATOM 1319 O O . ARG A 1 172 ? 6.724 -13.232 -13.500 1.00 94.81 172 ARG A O 1
ATOM 1326 N N . ARG A 1 173 ? 6.886 -13.144 -15.747 1.00 94.94 173 ARG A N 1
ATOM 1327 C CA . ARG A 1 173 ? 8.226 -13.740 -15.873 1.00 94.94 173 ARG A CA 1
ATOM 1328 C C . ARG A 1 173 ? 9.335 -12.719 -16.133 1.00 94.94 173 ARG A C 1
ATOM 1330 O O . ARG A 1 173 ? 10.468 -13.115 -16.380 1.00 94.94 173 ARG A O 1
ATOM 1337 N N . TRP A 1 174 ? 9.062 -11.412 -16.036 1.00 95.31 174 TRP A N 1
ATOM 1338 C CA . TRP A 1 174 ? 9.992 -10.351 -16.464 1.00 95.31 174 TRP A CA 1
ATOM 1339 C C . TRP A 1 174 ? 11.402 -10.445 -15.851 1.00 95.31 174 TRP A C 1
ATOM 1341 O O . TRP A 1 174 ? 12.392 -10.057 -16.471 1.00 95.31 174 TRP A O 1
ATOM 1351 N N . ARG A 1 175 ? 11.509 -10.967 -14.623 1.00 95.50 175 ARG A N 1
ATOM 1352 C CA . ARG A 1 175 ? 12.788 -11.139 -13.911 1.00 95.50 175 ARG A CA 1
ATOM 1353 C C . ARG A 1 175 ? 13.665 -12.236 -14.505 1.00 95.50 175 ARG A C 1
ATOM 1355 O O . ARG A 1 175 ? 14.879 -12.187 -14.328 1.00 95.50 175 ARG A O 1
ATOM 1362 N N . GLU A 1 176 ? 13.039 -13.207 -15.155 1.00 94.69 176 GLU A N 1
ATOM 1363 C CA . GLU A 1 176 ? 13.667 -14.378 -15.765 1.00 94.69 176 GLU A CA 1
ATOM 1364 C C . GLU A 1 176 ? 14.057 -14.115 -17.224 1.00 94.69 176 GLU A C 1
ATOM 1366 O O . GLU A 1 176 ? 14.859 -14.858 -17.784 1.00 94.69 176 GLU A O 1
ATOM 1371 N N . LEU A 1 177 ? 13.520 -13.049 -17.827 1.00 92.31 177 LEU A N 1
ATOM 1372 C CA . LEU A 1 177 ? 13.833 -12.660 -19.196 1.00 92.31 177 LEU A CA 1
ATOM 1373 C C . LEU A 1 177 ? 15.292 -12.192 -19.330 1.00 92.31 177 LEU A C 1
ATOM 1375 O O . LEU A 1 177 ? 15.812 -11.518 -18.427 1.00 92.31 177 LEU A O 1
ATOM 1379 N N . PRO A 1 178 ? 15.950 -12.516 -20.458 1.00 91.38 178 PRO A N 1
ATOM 1380 C CA . PRO A 1 178 ? 17.309 -12.073 -20.726 1.00 91.38 178 PRO A CA 1
ATOM 1381 C C . PRO A 1 178 ? 17.366 -10.558 -20.937 1.00 91.38 178 PRO A C 1
ATOM 1383 O O . PRO A 1 178 ? 16.413 -9.933 -21.405 1.00 91.38 178 PRO A O 1
ATOM 1386 N N . ASP A 1 179 ? 18.516 -9.968 -20.616 1.00 93.12 179 ASP A N 1
ATOM 1387 C CA . ASP A 1 179 ? 18.814 -8.604 -21.047 1.00 93.12 179 ASP A CA 1
ATOM 1388 C C . ASP A 1 179 ? 18.946 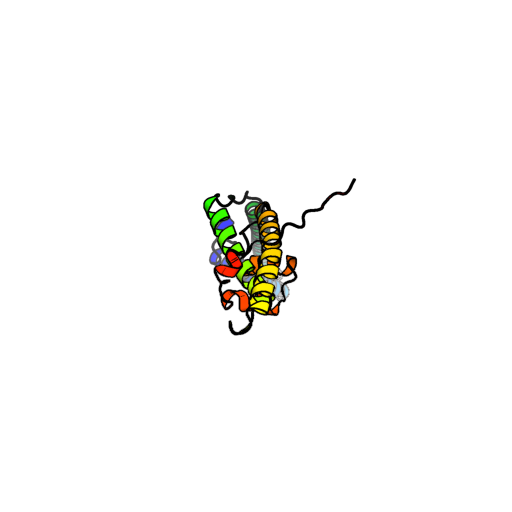-8.554 -22.583 1.00 93.12 179 ASP A C 1
ATOM 1390 O O . ASP A 1 179 ? 19.489 -9.495 -23.172 1.00 93.12 179 ASP A O 1
ATOM 1394 N N . PRO A 1 180 ? 18.481 -7.474 -23.242 1.00 92.00 180 PRO A N 1
ATOM 1395 C CA . PRO A 1 180 ? 18.665 -7.306 -24.680 1.00 92.00 180 PRO A CA 1
ATOM 1396 C C . PRO A 1 180 ? 20.159 -7.294 -25.044 1.00 92.00 180 PRO A C 1
ATOM 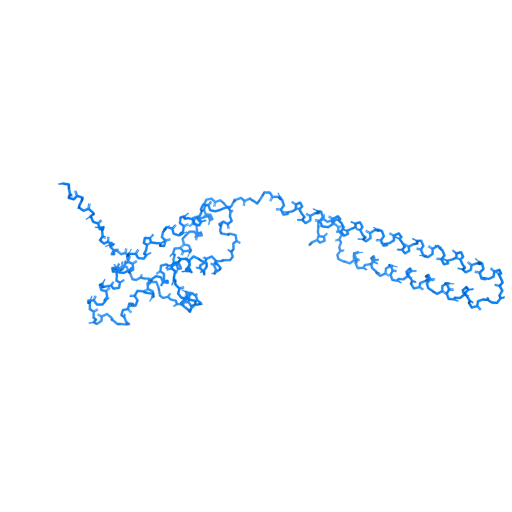1398 O O . PRO A 1 180 ? 20.962 -6.692 -24.319 1.00 92.00 180 PRO A O 1
ATOM 1401 N N . PRO A 1 181 ? 20.554 -7.911 -26.172 1.00 91.75 181 PRO A N 1
ATOM 1402 C CA . PRO A 1 181 ? 21.941 -7.915 -26.616 1.00 91.75 181 PRO A CA 1
ATOM 1403 C C . PRO A 1 181 ? 22.403 -6.502 -26.991 1.00 91.75 181 PRO A C 1
ATOM 1405 O O . PRO A 1 181 ? 21.615 -5.653 -27.410 1.00 91.75 181 PRO A O 1
ATOM 1408 N N . GLN A 1 182 ? 23.715 -6.257 -26.900 1.00 89.81 182 GLN A N 1
ATOM 1409 C CA . GLN A 1 182 ? 24.287 -4.936 -27.187 1.00 89.81 182 GLN A CA 1
ATOM 1410 C C . GLN A 1 182 ? 23.956 -4.453 -28.609 1.00 89.81 182 GLN A C 1
ATOM 1412 O O . GLN A 1 182 ? 23.641 -3.283 -28.789 1.00 89.81 182 GLN A O 1
ATOM 1417 N N . ALA A 1 183 ? 23.930 -5.354 -29.596 1.00 88.75 183 ALA A N 1
ATOM 1418 C CA . ALA A 1 183 ? 23.553 -5.021 -30.971 1.00 88.75 183 ALA A CA 1
ATOM 1419 C C . ALA A 1 183 ? 22.128 -4.438 -31.079 1.00 88.75 183 ALA A C 1
ATOM 1421 O O . ALA A 1 183 ? 21.916 -3.458 -31.792 1.00 88.75 183 ALA A O 1
ATOM 1422 N N . ALA A 1 184 ? 21.166 -4.968 -30.314 1.00 88.62 184 ALA A N 1
ATOM 1423 C CA . ALA A 1 184 ? 19.804 -4.433 -30.270 1.00 88.62 184 ALA A CA 1
ATOM 1424 C C . ALA A 1 184 ? 19.755 -3.056 -29.584 1.00 88.62 184 ALA A C 1
ATOM 1426 O O . ALA A 1 184 ? 19.022 -2.165 -30.006 1.00 88.62 184 ALA A O 1
ATOM 1427 N N . LEU A 1 185 ? 20.574 -2.841 -28.547 1.00 89.88 185 LEU A N 1
ATOM 1428 C CA . LEU A 1 185 ? 20.704 -1.536 -27.888 1.00 89.88 185 LEU A CA 1
ATOM 1429 C C . LEU A 1 185 ? 21.374 -0.484 -28.788 1.00 89.88 185 LEU A C 1
ATOM 1431 O O . LEU A 1 185 ? 21.028 0.697 -28.707 1.00 89.88 185 LEU A O 1
ATOM 1435 N N . ASP A 1 186 ? 22.306 -0.891 -29.641 1.00 89.62 186 ASP A N 1
ATOM 1436 C CA . ASP A 1 186 ? 23.007 0.004 -30.566 1.00 89.62 186 ASP A CA 1
ATOM 1437 C C . ASP A 1 186 ? 22.167 0.325 -31.814 1.00 89.62 186 ASP A C 1
ATOM 1439 O O . ASP A 1 186 ? 22.405 1.338 -32.473 1.00 89.62 186 ASP A O 1
ATOM 1443 N N . THR A 1 187 ? 21.151 -0.491 -32.109 1.00 87.31 187 THR A N 1
ATOM 1444 C CA . THR A 1 187 ? 20.229 -0.274 -33.230 1.00 87.31 187 THR A CA 1
ATOM 1445 C C . THR A 1 187 ? 19.370 0.966 -32.984 1.00 87.31 187 THR A C 1
ATOM 1447 O O . THR A 1 187 ? 18.700 1.106 -31.956 1.00 87.31 187 THR A O 1
ATOM 1450 N N . VAL A 1 188 ? 19.389 1.892 -33.939 1.00 79.69 188 VAL A N 1
ATOM 1451 C CA . VAL A 1 188 ? 18.575 3.110 -33.917 1.00 79.69 188 VAL A CA 1
ATOM 1452 C C . VAL A 1 188 ? 17.393 2.882 -34.846 1.00 79.69 188 VAL A C 1
ATOM 1454 O O . VAL A 1 188 ? 17.591 2.465 -35.983 1.00 79.69 188 VAL A O 1
ATOM 1457 N N . ALA A 1 189 ? 16.174 3.139 -34.368 1.00 68.25 189 ALA A N 1
ATOM 1458 C CA . ALA A 1 189 ? 15.001 3.096 -35.231 1.00 68.25 189 ALA A CA 1
ATOM 1459 C C . ALA A 1 189 ? 15.179 4.135 -36.343 1.00 68.25 189 ALA A C 1
ATOM 1461 O O . ALA A 1 189 ? 15.584 5.264 -36.054 1.00 68.25 189 ALA A O 1
ATOM 1462 N N . GLU A 1 190 ? 14.892 3.771 -37.592 1.00 63.75 190 GLU A N 1
ATOM 1463 C CA . GLU A 1 190 ? 14.903 4.746 -38.677 1.00 63.75 190 GLU A CA 1
ATOM 1464 C C . GLU A 1 190 ? 13.956 5.901 -38.318 1.00 63.75 190 GLU A C 1
ATOM 1466 O O . GLU A 1 190 ? 12.759 5.705 -38.085 1.00 63.75 190 GLU A O 1
ATOM 1471 N N . GLU A 1 191 ? 14.493 7.123 -38.228 1.00 53.00 191 GLU A N 1
ATOM 1472 C CA . GLU A 1 191 ? 13.654 8.315 -38.159 1.00 53.00 191 GLU A CA 1
ATOM 1473 C C . GLU A 1 191 ? 12.847 8.354 -39.452 1.00 53.00 191 GLU A C 1
ATOM 1475 O O . GLU A 1 191 ? 13.401 8.512 -40.540 1.00 53.00 191 GLU A O 1
ATOM 1480 N N . PHE A 1 192 ? 11.529 8.203 -39.342 1.00 42.94 192 PHE A N 1
ATOM 1481 C CA . PHE A 1 192 ? 10.630 8.413 -40.464 1.00 42.94 192 PHE A CA 1
ATOM 1482 C C . PHE A 1 192 ? 10.721 9.895 -40.857 1.00 42.94 192 PHE A C 1
ATOM 1484 O O . PHE A 1 192 ? 10.025 10.746 -40.298 1.00 42.94 192 PHE A O 1
ATOM 1491 N N . VAL A 1 193 ? 11.633 10.221 -41.779 1.00 42.16 193 VAL A N 1
ATOM 1492 C CA . VAL A 1 193 ? 11.780 11.558 -42.352 1.00 42.16 193 VAL A CA 1
ATOM 1493 C C . VAL A 1 193 ? 10.488 11.845 -43.101 1.00 42.16 193 VAL A C 1
ATOM 1495 O O . VAL A 1 193 ? 10.249 11.339 -44.196 1.00 42.16 193 VAL A O 1
ATOM 1498 N N . TRP A 1 194 ? 9.612 12.627 -42.475 1.00 45.28 194 TRP A N 1
ATOM 1499 C CA . TRP A 1 194 ? 8.411 13.136 -43.115 1.00 45.28 194 TRP A CA 1
ATOM 1500 C C . TRP A 1 194 ? 8.858 14.170 -44.148 1.00 45.28 194 TRP A C 1
ATOM 1502 O O . TRP A 1 194 ? 8.956 15.363 -43.853 1.00 45.28 194 TRP A O 1
ATOM 1512 N N . ASP A 1 195 ? 9.199 13.698 -45.348 1.00 45.41 195 ASP A N 1
ATOM 1513 C CA . ASP A 1 195 ? 9.516 14.557 -46.479 1.00 45.41 195 ASP A CA 1
ATOM 1514 C C . ASP A 1 195 ? 8.225 15.296 -46.846 1.00 45.41 195 ASP A C 1
ATOM 1516 O O . ASP A 1 195 ? 7.345 14.801 -47.555 1.00 45.41 195 ASP A O 1
ATOM 1520 N N . SER A 1 196 ? 8.060 16.473 -46.242 1.00 49.88 196 SER A N 1
ATOM 1521 C CA . SER A 1 196 ? 6.938 17.371 -46.473 1.00 49.88 196 SER A CA 1
ATOM 1522 C C . SER A 1 196 ? 7.107 17.938 -47.876 1.00 49.88 196 SER A C 1
ATOM 1524 O O . SER A 1 196 ? 7.657 19.021 -48.058 1.00 49.88 196 SER A O 1
ATOM 1526 N N . SER A 1 197 ? 6.684 17.167 -48.876 1.00 47.00 197 SER A N 1
ATOM 1527 C CA . SER A 1 197 ? 6.596 17.622 -50.258 1.00 47.00 197 SER A CA 1
ATOM 1528 C C . SER A 1 197 ? 5.548 18.734 -50.323 1.00 47.00 197 SER A C 1
ATOM 1530 O O . SER A 1 197 ? 4.345 18.467 -50.262 1.00 47.00 197 SER A O 1
ATOM 1532 N N . ALA A 1 198 ? 6.030 19.975 -50.372 1.00 46.19 198 ALA A N 1
ATOM 1533 C CA . ALA A 1 198 ? 5.276 21.174 -50.722 1.00 46.19 198 ALA A CA 1
ATOM 1534 C C . ALA A 1 198 ? 5.415 21.467 -52.221 1.00 46.19 198 ALA A C 1
ATOM 1536 O O . ALA A 1 198 ? 6.512 21.211 -52.771 1.00 46.19 198 ALA A O 1
#

Sequence (198 aa):
MWDALDITEDEAAGLAEIAQHDLALARDFARRALEATDNDEAARLGRSYQRAARSYRQTLAVKARLKRDLAAAAKVQADLPKVRPGGAAVARRIGELRTALLRLSWDESEPPETEVEPEDFTAACEEFASRRGSVEVVITRASVRPDFGEAPLDDDVARLALDLGISDEAIRRWRELPDPPQAALDTVAEEFVWDSSA

pLDDT: mean 86.5, std 13.18, range [42.16, 98.31]

Radius of gyration: 33.87 Å; chains: 1; bounding box: 63×40×102 Å

Foldseek 3Di:
DCVLPPADPVNLVVLVVLLVVLVVQLVVLCVVLVVDPDPVSNVVSVVSSVVSVVSNVVSVVVNVVVVVSVVVSVVVVVVPPDDQDDPVVLVVLLVLLLQLLLLLLLVVLVADPDCPDVVSNVSSLLSSQVLSVVSVVLSVVLSPDSCRPVDDSLVVNVVSCVVSVGDPVCSVCSVVGDGDDVSSVPDHHPDPPPPPDD

Secondary structure (DSSP, 8-state):
-GGGGT--HHHHHHHHHHHHHHHHHHHHHHHHHHH-SSHHHHHHHHHHHHHHHHHHHHHHHHHHHHHHHHHHHHHHHHHS---PPPHHHHHHHHHHHHHHHHHHHHHTT---SSTT-HHHHHHHHHHHHHHHHHHHHHHHHHHTSTTTT-S-HHHHHHHHHHHTT--HHHHHTTTTSPPPPHHHHHPPPP--------